Protein AF-0000000069625979 (afdb_homodimer)

Nearest PDB structures (foldseek):
  8glv-assembly1_GK  TM=3.388E-01  e=6.548E+00  Chlamydomonas reinhardtii
  8glv-assembly1_GK  TM=3.393E-01  e=6.548E+00  Chlamydomonas reinhardtii

Radius of gyration: 23.93 Å; Cα contacts (8 Å, |Δi|>4): 202; chains: 2; bounding box: 57×88×45 Å

Secondary structure (DSSP, 8-state):
------TT-----GGGGGHHHHHHHHHHT--HHHHHHHHHHHHHHTTSS-SS--TT---HHHHHHHHHHHHHHHHHHHHHHS-GGG-EEETTEEE--------/------TT-----GGGGGHHHHHHHHHHT--HHHHHHHHHHHHHHTTSS-SS--TT---HHHHHHHHHHHHHHHHHHHHHHS-GGG-EEETTEEE--------

Organism: Araneus ventricosus (NCBI:txid182803)

pLDDT: mean 73.58, std 23.62, range [26.88, 98.0]

Structure (mmCIF, N/CA/C/O backbone):
data_AF-0000000069625979-model_v1
#
loop_
_entity.id
_entity.type
_entity.pdbx_description
1 polymer 'Uncharacterized protein'
#
loop_
_atom_site.group_PDB
_atom_site.id
_atom_site.type_symbol
_atom_site.label_atom_id
_atom_site.label_alt_id
_atom_site.label_comp_id
_atom_site.label_asym_id
_atom_site.label_entity_id
_atom_site.label_seq_id
_atom_site.pdbx_PDB_ins_code
_atom_site.Cartn_x
_atom_site.Cartn_y
_atom_site.Cartn_z
_atom_site.occupancy
_atom_site.B_iso_or_equiv
_atom_site.auth_seq_id
_atom_site.auth_comp_id
_atom_site.auth_asym_id
_atom_site.auth_atom_id
_atom_site.pdbx_PDB_model_num
ATOM 1 N N . MET A 1 1 ? 34.281 -21.359 -25.469 1 33.62 1 MET A N 1
ATOM 2 C CA . MET A 1 1 ? 33.844 -21.516 -24.078 1 33.62 1 MET A CA 1
ATOM 3 C C . MET A 1 1 ? 32.844 -20.438 -23.688 1 33.62 1 MET A C 1
ATOM 5 O O . MET A 1 1 ? 33.188 -19.266 -23.578 1 33.62 1 MET A O 1
ATOM 9 N N . THR A 1 2 ? 31.609 -20.547 -24.188 1 35.41 2 THR A N 1
ATOM 10 C CA . THR A 1 2 ? 30.5 -19.609 -24.062 1 35.41 2 THR A CA 1
ATOM 11 C C . THR A 1 2 ? 30 -19.547 -22.625 1 35.41 2 THR A C 1
ATOM 13 O O . THR A 1 2 ? 29.734 -20.578 -22 1 35.41 2 THR A O 1
ATOM 16 N N . ALA A 1 3 ? 30.422 -18.531 -21.875 1 43.34 3 ALA A N 1
ATOM 17 C CA . ALA A 1 3 ? 29.953 -18.297 -20.516 1 43.34 3 ALA A CA 1
ATOM 18 C C . ALA A 1 3 ? 28.438 -18.406 -20.438 1 43.34 3 ALA A C 1
ATOM 20 O O . ALA A 1 3 ? 27.719 -17.656 -21.125 1 43.34 3 ALA A O 1
ATOM 21 N N . THR A 1 4 ? 27.797 -19.578 -20.266 1 36.66 4 THR A N 1
ATOM 22 C CA . THR A 1 4 ? 26.375 -19.781 -20.062 1 36.66 4 THR A CA 1
ATOM 23 C C . THR A 1 4 ? 25.859 -18.969 -18.875 1 36.66 4 THR A C 1
ATOM 25 O O . THR A 1 4 ? 26.359 -19.125 -17.75 1 36.66 4 THR A O 1
ATOM 28 N N . VAL A 1 5 ? 25.578 -17.719 -19.125 1 44.22 5 VAL A N 1
ATOM 29 C CA . VAL A 1 5 ? 24.875 -17.016 -18.062 1 44.22 5 VAL A CA 1
ATOM 30 C C . VAL A 1 5 ? 23.859 -17.953 -17.406 1 44.22 5 VAL A C 1
ATOM 32 O O . VAL A 1 5 ? 23.109 -18.625 -18.094 1 44.22 5 VAL A O 1
ATOM 35 N N . PRO A 1 6 ? 24.172 -18.469 -16.25 1 40.22 6 PRO A N 1
ATOM 36 C CA . PRO A 1 6 ? 23.25 -19.438 -15.648 1 40.22 6 PRO A CA 1
ATOM 37 C C . PRO A 1 6 ? 21.781 -18.984 -15.758 1 40.22 6 PRO A C 1
ATOM 39 O O . PRO A 1 6 ? 21.484 -17.812 -15.516 1 40.22 6 PRO A O 1
ATOM 42 N N . VAL A 1 7 ? 20.984 -19.578 -16.562 1 42.41 7 VAL A N 1
ATOM 43 C CA . VAL A 1 7 ? 19.547 -19.484 -16.812 1 42.41 7 VAL A CA 1
ATOM 44 C C . VAL A 1 7 ? 18.812 -19.312 -15.477 1 42.41 7 VAL A C 1
ATOM 46 O O . VAL A 1 7 ? 17.641 -18.938 -15.453 1 42.41 7 VAL A O 1
ATOM 49 N N . GLY A 1 8 ? 19.312 -19.734 -14.461 1 36.38 8 GLY A N 1
ATOM 50 C CA . GLY A 1 8 ? 18.562 -19.797 -13.219 1 36.38 8 GLY A CA 1
ATOM 51 C C . GLY A 1 8 ? 18.438 -18.438 -12.539 1 36.38 8 GLY A C 1
ATOM 52 O O . GLY A 1 8 ? 18.156 -18.375 -11.344 1 36.38 8 GLY A O 1
ATOM 53 N N . ALA A 1 9 ? 19.156 -17.5 -12.961 1 39.38 9 ALA A N 1
ATOM 54 C CA . ALA A 1 9 ? 18.922 -16.234 -12.281 1 39.38 9 ALA A CA 1
ATOM 55 C C . ALA A 1 9 ? 17.484 -15.758 -12.469 1 39.38 9 ALA A C 1
ATOM 57 O O . ALA A 1 9 ? 17.109 -15.289 -13.547 1 39.38 9 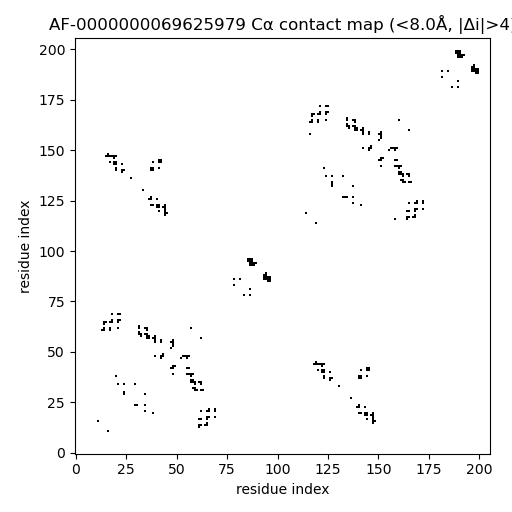ALA A O 1
ATOM 58 N N . HIS A 1 10 ? 16.531 -16.578 -12.008 1 33.62 10 HIS A N 1
ATOM 59 C CA . HIS A 1 10 ? 15.117 -16.234 -12.172 1 33.62 10 HIS A CA 1
ATOM 60 C C . HIS A 1 10 ? 14.867 -14.758 -11.891 1 33.62 10 HIS A C 1
ATOM 62 O O . HIS A 1 10 ? 15.266 -14.242 -10.844 1 33.62 10 HIS A O 1
ATOM 68 N N . ARG A 1 11 ? 14.992 -13.992 -12.828 1 41.41 11 ARG A N 1
ATOM 69 C CA . ARG A 1 11 ? 14.523 -12.617 -12.734 1 41.41 11 ARG A CA 1
ATOM 70 C C . ARG A 1 11 ? 13.234 -12.531 -11.922 1 41.41 11 ARG A C 1
ATOM 72 O O . ARG A 1 11 ? 12.234 -13.164 -12.266 1 41.41 11 ARG A O 1
ATOM 79 N N . THR A 1 12 ? 13.422 -12.633 -10.633 1 46.19 12 THR A N 1
ATOM 80 C CA . T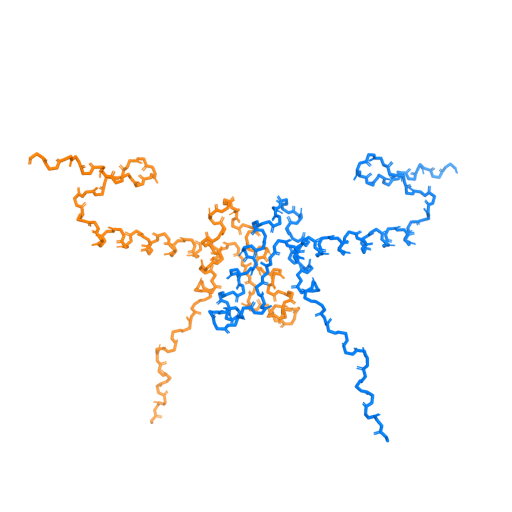HR A 1 12 ? 12.164 -12.398 -9.922 1 46.19 12 THR A CA 1
ATOM 81 C C . THR A 1 12 ? 11.258 -11.484 -10.734 1 46.19 12 THR A C 1
ATOM 83 O O . THR A 1 12 ? 11.609 -10.336 -11.023 1 46.19 12 THR A O 1
ATOM 86 N N . THR A 1 13 ? 10.484 -12.055 -11.508 1 51.41 13 THR A N 1
ATOM 87 C CA . THR A 1 13 ? 9.547 -11.336 -12.367 1 51.41 13 THR A CA 1
ATOM 88 C C . THR A 1 13 ? 8.836 -10.234 -11.586 1 51.41 13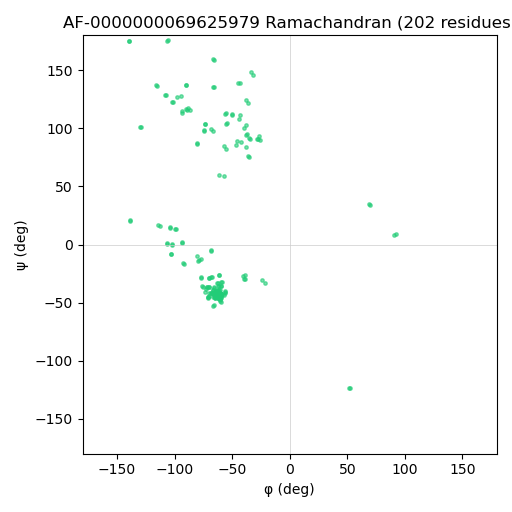 THR A C 1
ATOM 90 O O . THR A 1 13 ? 8.742 -10.297 -10.359 1 51.41 13 THR A O 1
ATOM 93 N N . CYS A 1 14 ? 8.719 -9.203 -12.242 1 53.59 14 CYS A N 1
ATOM 94 C CA . CYS A 1 14 ? 8.094 -7.988 -11.734 1 53.59 14 CYS A CA 1
ATOM 95 C C . CYS A 1 14 ? 6.871 -8.32 -10.883 1 53.59 14 CYS A C 1
ATOM 97 O O . CYS A 1 14 ? 6.645 -7.699 -9.844 1 53.59 14 CYS A O 1
ATOM 99 N N . SER A 1 15 ? 6.18 -9.508 -11.242 1 54.88 15 SER A N 1
ATOM 100 C CA . SER A 1 15 ? 4.965 -9.875 -10.523 1 54.88 15 SER A CA 1
ATOM 101 C C . SER A 1 15 ? 5.285 -10.461 -9.156 1 54.88 15 SER A C 1
ATOM 103 O O . SER A 1 15 ? 4.477 -10.359 -8.227 1 54.88 15 SER A O 1
ATOM 105 N N . GLU A 1 16 ? 6.461 -11.078 -9.047 1 61.38 16 GLU A N 1
ATOM 106 C CA . GLU A 1 16 ? 6.844 -11.672 -7.766 1 61.38 16 GLU A CA 1
ATOM 107 C C . GLU A 1 16 ? 7.105 -10.594 -6.719 1 61.38 16 GLU A C 1
ATOM 109 O O . GLU A 1 16 ? 6.98 -10.844 -5.516 1 61.38 16 GLU A O 1
ATOM 114 N N . LYS A 1 17 ? 7.008 -9.484 -7.324 1 78.69 17 LYS A N 1
ATOM 115 C CA . LYS A 1 17 ? 7.441 -8.422 -6.422 1 78.69 17 LYS A CA 1
ATOM 116 C C . LYS A 1 17 ? 6.25 -7.73 -5.773 1 78.69 17 LYS A C 1
ATOM 118 O O . LYS A 1 17 ? 6.398 -6.672 -5.156 1 78.69 17 LYS A O 1
ATOM 123 N N . VAL A 1 18 ? 5.062 -8.469 -5.953 1 92.81 18 VAL A N 1
ATOM 124 C CA . VAL A 1 18 ? 3.938 -7.793 -5.312 1 92.81 18 VAL A CA 1
ATOM 125 C C . VAL A 1 18 ? 3.049 -8.82 -4.613 1 92.81 18 VAL A C 1
ATOM 127 O O . VAL A 1 18 ? 1.888 -8.539 -4.309 1 92.81 18 VAL A O 1
ATOM 130 N N . LEU A 1 19 ? 3.539 -10.023 -4.301 1 93.19 19 LEU A N 1
ATOM 131 C CA . LEU A 1 19 ? 2.686 -11.102 -3.83 1 93.19 19 LEU A CA 1
ATOM 132 C C . LEU A 1 19 ? 2.178 -10.828 -2.42 1 93.19 19 LEU A C 1
ATOM 134 O O . LEU A 1 19 ? 1 -11.047 -2.125 1 93.19 19 LEU A O 1
ATOM 138 N N . ALA A 1 20 ? 3.08 -10.398 -1.578 1 94.56 20 ALA A N 1
ATOM 139 C CA . ALA A 1 20 ? 2.635 -10.086 -0.224 1 94.56 20 ALA A CA 1
ATOM 140 C C . ALA A 1 20 ? 1.594 -8.969 -0.234 1 94.56 20 ALA A C 1
ATOM 142 O O . ALA A 1 20 ? 0.59 -9.047 0.48 1 94.56 20 ALA A O 1
ATOM 143 N N . ALA A 1 21 ? 1.786 -8.008 -1.06 1 97.06 21 ALA A N 1
ATOM 144 C CA . ALA A 1 21 ? 0.839 -6.902 -1.185 1 97.06 21 ALA A CA 1
ATOM 145 C C . ALA A 1 21 ? -0.502 -7.387 -1.727 1 97.06 21 ALA A C 1
ATOM 147 O O . ALA A 1 21 ? -1.559 -7.004 -1.222 1 97.06 21 ALA A O 1
ATOM 148 N N . VAL A 1 22 ? -0.403 -8.219 -2.68 1 95.88 22 VAL A N 1
ATOM 149 C CA . VAL A 1 22 ? -1.61 -8.727 -3.32 1 95.88 22 VAL A CA 1
ATOM 150 C C . VAL A 1 22 ? -2.434 -9.523 -2.312 1 95.88 22 VAL A C 1
ATOM 152 O O . VAL A 1 22 ? -3.658 -9.391 -2.258 1 95.88 22 VAL A O 1
ATOM 155 N N . ARG A 1 23 ? -1.816 -10.289 -1.541 1 94.12 23 ARG A N 1
ATOM 156 C CA . ARG A 1 23 ? -2.516 -11.055 -0.511 1 94.12 23 ARG A CA 1
ATOM 157 C C . ARG A 1 23 ? -3.236 -10.125 0.461 1 94.12 23 ARG A C 1
ATOM 159 O O . ARG A 1 23 ? -4.379 -10.391 0.844 1 94.12 23 ARG A O 1
ATOM 166 N N . THR A 1 24 ? -2.57 -9.133 0.809 1 96.5 24 THR A N 1
ATOM 167 C CA . THR A 1 24 ? -3.15 -8.18 1.744 1 96.5 24 THR A CA 1
ATOM 168 C C . THR A 1 24 ? -4.305 -7.418 1.094 1 96.5 24 THR A C 1
ATOM 170 O O . THR A 1 24 ? -5.328 -7.164 1.735 1 96.5 24 THR A O 1
ATOM 173 N N . LEU A 1 25 ? -4.148 -7.016 -0.152 1 97.06 25 LEU A N 1
ATOM 174 C CA . LEU A 1 25 ? -5.219 -6.34 -0.88 1 97.06 25 LEU A CA 1
ATOM 175 C C . LEU A 1 25 ? -6.48 -7.195 -0.907 1 97.06 25 LEU A C 1
ATOM 177 O O . LEU A 1 25 ? -7.582 -6.688 -0.69 1 97.06 25 LEU A O 1
ATOM 181 N N . ASP A 1 26 ? -6.309 -8.438 -1.09 1 93.69 26 ASP A N 1
ATOM 182 C CA . ASP A 1 26 ? -7.449 -9.344 -1.175 1 93.69 26 ASP A CA 1
ATOM 183 C C . ASP A 1 26 ? -8.102 -9.539 0.193 1 93.69 26 ASP A C 1
ATOM 185 O O . ASP A 1 26 ? -9.32 -9.641 0.294 1 93.69 26 ASP A O 1
ATOM 189 N N . ARG A 1 27 ? -7.262 -9.562 1.145 1 94 27 ARG A N 1
ATOM 190 C CA . ARG A 1 27 ? -7.773 -9.695 2.504 1 94 27 ARG A CA 1
ATOM 191 C C . ARG A 1 27 ? -8.711 -8.539 2.85 1 94 27 ARG A C 1
ATOM 193 O O . ARG A 1 27 ? -9.719 -8.734 3.535 1 94 27 ARG A O 1
ATOM 200 N N . PHE A 1 28 ? -8.422 -7.398 2.377 1 95.88 28 PHE A N 1
ATOM 201 C CA . PHE A 1 28 ? -9.188 -6.207 2.742 1 95.88 28 PHE A CA 1
ATOM 202 C C . PHE A 1 28 ? -10.156 -5.82 1.633 1 95.88 28 PHE A C 1
ATOM 204 O O . PHE A 1 28 ? -10.859 -4.816 1.741 1 95.88 28 PHE A O 1
ATOM 211 N N . GLY A 1 29 ? -10.188 -6.598 0.495 1 95.94 29 GLY A N 1
ATOM 212 C CA . GLY A 1 29 ? -11.117 -6.344 -0.589 1 95.94 29 GLY A CA 1
ATOM 213 C C . GLY A 1 29 ? -10.82 -5.066 -1.35 1 95.94 29 GLY A C 1
ATOM 214 O O . GLY A 1 29 ? -11.734 -4.336 -1.738 1 95.94 29 GLY A O 1
ATOM 215 N N . ILE A 1 30 ? -9.578 -4.75 -1.479 1 96.38 30 ILE A N 1
ATOM 216 C CA . ILE A 1 30 ? -9.172 -3.52 -2.15 1 96.38 30 ILE A CA 1
ATOM 217 C C . ILE A 1 30 ? -8.984 -3.783 -3.643 1 96.38 30 ILE A C 1
ATOM 219 O O . ILE A 1 30 ? -8.414 -4.809 -4.031 1 96.38 30 ILE A O 1
ATOM 223 N N . SER A 1 31 ? -9.453 -2.877 -4.457 1 96.38 31 SER A N 1
ATOM 224 C CA . SER A 1 31 ? -9.391 -3.018 -5.906 1 96.38 31 SER A CA 1
ATOM 225 C C . SER A 1 31 ? -7.953 -2.984 -6.41 1 96.38 31 SER A C 1
ATOM 227 O O . SER A 1 31 ? -7.062 -2.492 -5.719 1 96.38 31 SER A O 1
ATOM 229 N N . GLY A 1 32 ? -7.73 -3.537 -7.664 1 96 32 GLY A N 1
ATOM 230 C CA . GLY A 1 32 ? -6.414 -3.52 -8.281 1 96 32 GLY A CA 1
ATOM 231 C C . GLY A 1 32 ? -5.891 -2.117 -8.531 1 96 32 GLY A C 1
ATOM 232 O O . GLY A 1 32 ? -4.691 -1.863 -8.398 1 96 32 GLY A O 1
ATOM 233 N N . ARG A 1 33 ? -6.785 -1.233 -8.875 1 96.62 33 ARG A N 1
ATOM 234 C CA . ARG A 1 33 ? -6.391 0.147 -9.141 1 96.62 33 ARG A CA 1
ATOM 235 C C . ARG A 1 33 ? -5.906 0.832 -7.867 1 96.62 33 ARG A C 1
ATOM 237 O O . ARG A 1 33 ? -4.824 1.424 -7.848 1 96.62 33 ARG A O 1
ATOM 244 N N . ALA A 1 34 ? -6.711 0.785 -6.832 1 97.44 34 ALA A N 1
ATOM 245 C CA . ALA A 1 34 ? -6.336 1.366 -5.547 1 97.44 34 ALA A CA 1
ATOM 246 C C . ALA A 1 34 ? -5.055 0.729 -5.012 1 97.44 34 ALA A C 1
ATOM 248 O O . ALA A 1 34 ? -4.152 1.431 -4.551 1 97.44 34 ALA A O 1
ATOM 249 N N . GLY A 1 35 ? -4.984 -0.595 -5.125 1 98 35 GLY A N 1
ATOM 250 C CA . GLY A 1 35 ? -3.803 -1.311 -4.672 1 98 35 GLY A CA 1
ATOM 251 C C . GLY A 1 35 ? -2.533 -0.878 -5.379 1 98 35 GLY A C 1
ATOM 252 O O . GLY A 1 35 ? -1.505 -0.65 -4.738 1 98 35 GLY A O 1
ATOM 253 N N . ALA A 1 36 ? -2.633 -0.783 -6.656 1 97.81 36 ALA A N 1
ATOM 254 C CA . ALA A 1 36 ? -1.481 -0.368 -7.453 1 97.81 36 ALA A CA 1
ATOM 255 C C . ALA A 1 36 ? -0.998 1.019 -7.043 1 97.81 36 ALA A C 1
ATOM 257 O O . ALA A 1 36 ? 0.205 1.244 -6.891 1 97.81 36 ALA A O 1
ATOM 258 N N . ALA A 1 37 ? -1.903 1.895 -6.828 1 98 37 ALA A N 1
ATOM 259 C CA . ALA A 1 37 ? -1.57 3.264 -6.441 1 98 37 ALA A CA 1
ATOM 260 C C . ALA A 1 37 ? -0.924 3.303 -5.059 1 98 37 ALA A C 1
ATOM 262 O O . ALA A 1 37 ? 0.07 4.004 -4.852 1 98 37 ALA A O 1
ATOM 263 N N . ILE A 1 38 ? -1.472 2.6 -4.16 1 97.94 38 ILE A N 1
ATOM 264 C CA . ILE A 1 38 ? -0.975 2.592 -2.787 1 97.94 38 ILE A CA 1
ATOM 265 C C . ILE A 1 38 ? 0.433 2.002 -2.752 1 97.94 38 ILE A C 1
ATOM 267 O O . ILE A 1 38 ? 1.337 2.574 -2.137 1 97.94 38 ILE A O 1
ATOM 271 N N . VAL A 1 39 ? 0.61 0.883 -3.453 1 97.69 39 VAL A N 1
ATOM 272 C CA . VAL A 1 39 ? 1.909 0.219 -3.459 1 97.69 39 VAL A CA 1
ATOM 273 C C . VAL A 1 39 ? 2.947 1.123 -4.121 1 97.69 39 VAL A C 1
ATOM 275 O O . VAL A 1 39 ? 4.051 1.295 -3.6 1 97.69 39 VAL A O 1
ATOM 278 N N . SER A 1 40 ? 2.6 1.675 -5.199 1 97.19 40 SER A N 1
ATOM 279 C CA . SER A 1 40 ? 3.523 2.576 -5.883 1 97.19 40 SER A CA 1
ATOM 280 C C . SER A 1 40 ? 3.883 3.768 -5 1 97.19 40 SER A C 1
ATOM 282 O O . SER A 1 40 ? 5.043 4.188 -4.957 1 97.19 40 SER A O 1
ATOM 284 N N . SER A 1 41 ? 2.922 4.32 -4.32 1 96.88 41 SER A N 1
ATOM 285 C CA . SER A 1 41 ? 3.164 5.461 -3.445 1 96.88 41 SER A CA 1
ATOM 286 C C . SER A 1 41 ? 4.039 5.074 -2.258 1 96.88 41 SER A C 1
ATOM 288 O O . SER A 1 41 ? 4.875 5.863 -1.81 1 96.88 41 SER A O 1
ATOM 290 N N . ALA A 1 42 ? 3.811 3.91 -1.73 1 95.81 42 ALA A N 1
ATOM 291 C CA . ALA A 1 42 ? 4.645 3.416 -0.64 1 95.81 42 ALA A CA 1
ATOM 292 C C . ALA A 1 42 ? 6.105 3.309 -1.073 1 95.81 42 ALA A C 1
ATOM 294 O O . ALA A 1 42 ? 7.012 3.684 -0.325 1 95.81 42 ALA A O 1
ATOM 295 N N . LEU A 1 43 ? 6.305 2.799 -2.283 1 94.88 43 LEU A N 1
ATOM 296 C CA . LEU A 1 43 ? 7.656 2.643 -2.814 1 94.88 43 LEU A CA 1
ATOM 297 C C . LEU A 1 43 ? 8.273 4 -3.125 1 94.88 43 LEU A C 1
ATOM 299 O O . LEU A 1 43 ? 9.492 4.168 -3.025 1 94.88 43 LEU A O 1
ATOM 303 N N . GLN A 1 44 ? 7.504 4.938 -3.432 1 95.38 44 GLN A N 1
ATOM 304 C CA . GLN A 1 44 ? 7.977 6.309 -3.613 1 95.38 44 GLN A CA 1
ATOM 305 C C . GLN A 1 44 ? 8.477 6.895 -2.295 1 95.38 44 GLN A C 1
ATOM 307 O O . GLN A 1 44 ? 9.516 7.559 -2.26 1 95.38 44 GLN A O 1
ATOM 312 N N . ASP A 1 45 ? 7.75 6.625 -1.247 1 94.06 45 ASP A N 1
ATOM 313 C CA . ASP A 1 45 ? 8.078 7.16 0.07 1 94.06 45 ASP A CA 1
ATOM 314 C C . ASP A 1 45 ? 9.453 6.684 0.529 1 94.06 45 ASP A C 1
ATOM 316 O O . ASP A 1 45 ? 10.148 7.387 1.27 1 94.06 45 ASP A O 1
ATOM 320 N N . VAL A 1 46 ? 9.852 5.562 0.019 1 92.12 46 VAL A N 1
ATOM 321 C CA . VAL A 1 46 ? 11.117 5.008 0.492 1 92.12 46 VAL A CA 1
ATOM 322 C C . VAL A 1 46 ? 12.195 5.184 -0.58 1 92.12 46 VAL A C 1
ATOM 324 O O . VAL A 1 46 ? 13.297 4.652 -0.453 1 92.12 46 VAL A O 1
ATOM 327 N N . GLY A 1 47 ? 11.836 5.758 -1.656 1 91.31 47 GLY A N 1
ATOM 328 C CA . GLY A 1 47 ? 12.828 6.191 -2.631 1 91.31 47 GLY A CA 1
ATOM 329 C C . GLY A 1 47 ? 13.117 5.145 -3.691 1 91.31 47 GLY A C 1
ATOM 330 O O . GLY A 1 47 ? 14.062 5.285 -4.473 1 91.31 47 GLY A O 1
ATOM 331 N N . ILE A 1 48 ? 12.383 4.125 -3.729 1 91.38 48 ILE A N 1
ATOM 332 C CA . ILE A 1 48 ? 12.57 3.094 -4.742 1 91.38 48 ILE A CA 1
ATOM 333 C C . ILE A 1 48 ? 12.008 3.578 -6.078 1 91.38 48 ILE A C 1
ATOM 335 O O . ILE A 1 48 ? 12.57 3.279 -7.137 1 91.38 48 ILE A O 1
ATOM 339 N N . ILE A 1 49 ? 10.914 4.328 -5.941 1 93.19 49 ILE A N 1
ATOM 340 C CA . ILE A 1 49 ? 10.344 5 -7.105 1 93.19 49 ILE A CA 1
ATOM 341 C C . ILE A 1 49 ? 10.602 6.5 -7.008 1 93.19 49 ILE A C 1
ATOM 343 O O . ILE A 1 49 ? 10.461 7.094 -5.938 1 93.19 49 ILE A O 1
ATOM 347 N N . SER A 1 50 ? 11.102 7.016 -8 1 91.81 50 SER A N 1
ATOM 348 C CA . SER A 1 50 ? 11.297 8.453 -8.125 1 91.81 50 SER A CA 1
ATOM 349 C C . SER A 1 50 ? 10.977 8.938 -9.539 1 91.81 50 SER A C 1
ATOM 351 O O . SER A 1 50 ? 10.656 8.125 -10.414 1 91.81 50 SER A O 1
ATOM 353 N N . GLU A 1 51 ? 11.016 10.203 -9.734 1 91.31 51 GLU A N 1
ATOM 354 C CA . GLU A 1 51 ? 10.758 10.773 -11.047 1 91.31 51 GLU A CA 1
ATOM 355 C C . GLU A 1 51 ? 11.742 10.242 -12.086 1 91.31 51 GLU A C 1
ATOM 357 O O . GLU A 1 51 ? 11.391 10.07 -13.258 1 91.31 51 GLU A O 1
ATOM 362 N N . SER A 1 52 ? 12.938 9.953 -11.656 1 92.25 52 SER A N 1
ATOM 363 C CA . SER A 1 52 ? 13.992 9.5 -12.555 1 92.25 52 SER A CA 1
ATOM 364 C C . SER A 1 52 ? 14.031 7.98 -12.641 1 92.25 52 SER A C 1
ATOM 366 O O . SER A 1 52 ? 14.695 7.418 -13.523 1 92.25 52 SER A O 1
ATOM 368 N N . ASN A 1 53 ? 13.406 7.273 -11.727 1 90.12 53 ASN A N 1
ATOM 369 C CA . ASN A 1 53 ? 13.375 5.812 -11.695 1 90.12 53 ASN A CA 1
ATOM 370 C C . ASN A 1 53 ? 11.953 5.285 -11.539 1 90.12 53 ASN A C 1
ATOM 372 O O . ASN A 1 53 ? 11.445 5.18 -10.422 1 90.12 53 ASN A O 1
ATOM 376 N N . VAL A 1 54 ? 11.375 4.844 -12.641 1 89.56 54 VAL A N 1
ATOM 377 C CA . VAL A 1 54 ? 9.984 4.418 -12.625 1 89.56 54 VAL A CA 1
ATOM 378 C C . VAL A 1 54 ? 9.898 2.914 -12.875 1 89.56 54 VAL A C 1
ATOM 380 O O . VAL A 1 54 ? 8.828 2.385 -13.164 1 89.56 54 VAL A O 1
ATOM 383 N N . LEU A 1 55 ? 10.891 2.191 -12.766 1 87.5 55 LEU A N 1
ATOM 384 C CA . LEU A 1 55 ? 10.969 0.775 -13.102 1 87.5 55 LEU A CA 1
ATOM 385 C C . LEU A 1 55 ? 10.117 -0.062 -12.156 1 87.5 55 LEU A C 1
ATOM 387 O O . LEU A 1 55 ? 9.617 -1.122 -12.539 1 87.5 55 LEU A O 1
ATOM 391 N N . ASN A 1 56 ? 10.008 0.538 -10.953 1 88.94 56 ASN A N 1
ATOM 392 C CA . ASN A 1 56 ? 9.328 -0.262 -9.945 1 88.94 56 ASN A CA 1
ATOM 393 C C . ASN A 1 56 ? 7.902 0.229 -9.703 1 88.94 56 ASN A C 1
ATOM 395 O O . ASN A 1 56 ? 7.262 -0.161 -8.727 1 88.94 56 ASN A O 1
ATOM 399 N N . VAL A 1 57 ? 7.453 1.056 -10.648 1 93.69 57 VAL A N 1
ATOM 400 C CA . VAL A 1 57 ? 6.07 1.498 -10.539 1 93.69 57 VAL A CA 1
ATOM 401 C C . VAL A 1 57 ? 5.129 0.313 -10.75 1 93.69 57 VAL A C 1
ATOM 403 O O . VAL A 1 57 ? 5.348 -0.511 -11.641 1 93.69 57 VAL A O 1
ATOM 406 N N . VAL A 1 58 ? 4.117 0.196 -9.914 1 95.19 58 VAL A N 1
ATOM 407 C CA . VAL A 1 58 ? 3.16 -0.903 -9.953 1 95.19 58 VAL A CA 1
ATOM 408 C C . VAL A 1 58 ? 1.867 -0.436 -10.625 1 95.19 58 VAL A C 1
ATOM 410 O O . VAL A 1 58 ? 1.274 0.562 -10.211 1 95.19 58 VAL A O 1
ATOM 413 N N . ASP A 1 59 ? 1.504 -1.118 -11.656 1 94.38 59 ASP A N 1
ATOM 414 C CA . ASP A 1 59 ? 0.231 -0.805 -12.297 1 94.38 59 ASP A CA 1
ATOM 415 C C . ASP A 1 59 ? -0.819 -1.868 -11.984 1 94.38 59 ASP A C 1
ATOM 417 O O . ASP A 1 59 ? -0.521 -2.869 -11.328 1 94.38 59 ASP A O 1
ATOM 421 N N . ARG A 1 60 ? -2.008 -1.602 -12.461 1 94.81 60 ARG A N 1
ATOM 422 C CA . ARG A 1 60 ? -3.139 -2.479 -12.172 1 94.81 60 ARG A CA 1
ATOM 423 C C . ARG A 1 60 ? -2.912 -3.873 -12.75 1 94.81 60 ARG A C 1
ATOM 425 O O . ARG A 1 60 ? -3.314 -4.871 -12.148 1 94.81 60 ARG A O 1
ATOM 432 N N . ASN A 1 61 ? -2.242 -3.938 -13.867 1 94.38 61 ASN A N 1
ATOM 433 C CA . ASN A 1 61 ? -2.016 -5.227 -14.516 1 94.38 61 ASN A CA 1
ATOM 434 C C . ASN A 1 61 ? -1.031 -6.082 -13.727 1 94.38 61 ASN A C 1
ATOM 436 O O . ASN A 1 61 ? -1.15 -7.309 -13.695 1 94.38 61 ASN A O 1
ATOM 440 N N . LYS A 1 62 ? -0.065 -5.434 -13.164 1 93.75 62 LYS A N 1
ATOM 441 C CA . LYS A 1 62 ? 0.86 -6.164 -12.297 1 93.75 62 LYS A CA 1
ATOM 442 C C . LYS A 1 62 ? 0.134 -6.773 -11.102 1 93.75 62 LYS A C 1
ATOM 444 O O . LYS A 1 62 ? 0.406 -7.91 -10.719 1 93.75 62 LYS A O 1
ATOM 449 N N . ILE A 1 63 ? -0.766 -6.027 -10.484 1 94.81 63 ILE A N 1
ATOM 450 C CA . ILE A 1 63 ? -1.575 -6.543 -9.383 1 94.81 63 ILE A CA 1
ATOM 451 C C . ILE A 1 63 ? -2.416 -7.723 -9.867 1 94.81 63 ILE A C 1
ATOM 453 O O . ILE A 1 63 ? -2.523 -8.742 -9.18 1 94.81 63 ILE A O 1
ATOM 457 N N . ARG A 1 64 ? -2.967 -7.566 -11.039 1 93.81 64 ARG A N 1
ATOM 458 C CA . ARG A 1 64 ? -3.787 -8.625 -11.617 1 93.81 64 ARG A CA 1
ATOM 459 C C . ARG A 1 64 ? -2.975 -9.906 -11.805 1 93.81 64 ARG A C 1
ATOM 461 O O . ARG A 1 64 ? -3.443 -11 -11.484 1 93.81 64 ARG A O 1
ATOM 468 N N . ARG A 1 65 ? -1.852 -9.758 -12.336 1 92.5 65 ARG A N 1
ATOM 469 C CA . ARG A 1 65 ? -0.977 -10.906 -12.539 1 92.5 65 ARG A CA 1
ATOM 470 C C . ARG A 1 65 ? -0.589 -11.547 -11.203 1 92.5 65 ARG A C 1
ATOM 472 O O . ARG A 1 65 ? -0.534 -12.773 -11.086 1 92.5 65 ARG A O 1
ATOM 479 N N . GLY A 1 66 ? -0.325 -10.625 -10.242 1 91.5 66 GLY A N 1
ATOM 480 C CA . GLY A 1 66 ? -0.047 -11.125 -8.906 1 91.5 66 GLY A CA 1
ATOM 481 C C . GLY A 1 66 ? -1.205 -11.898 -8.305 1 91.5 66 GLY A C 1
ATOM 482 O O . GLY A 1 66 ? -1.007 -12.961 -7.715 1 91.5 66 GLY A O 1
ATOM 483 N N . ARG A 1 67 ? -2.34 -11.445 -8.461 1 91.06 67 ARG A N 1
ATOM 484 C CA . ARG A 1 67 ? -3.533 -12.117 -7.953 1 91.06 67 ARG A CA 1
ATOM 485 C C . ARG A 1 67 ? -3.719 -13.477 -8.617 1 91.06 67 ARG A C 1
ATOM 487 O O . ARG A 1 67 ? -4.035 -14.461 -7.949 1 91.06 67 ARG A O 1
ATOM 494 N N . THR A 1 68 ? -3.52 -13.492 -9.891 1 89.19 68 THR A N 1
ATOM 495 C CA . THR A 1 68 ? -3.654 -14.742 -10.633 1 89.19 68 THR A CA 1
ATOM 496 C C . THR A 1 68 ? -2.641 -15.773 -10.148 1 89.19 68 THR A C 1
ATOM 498 O O . THR A 1 68 ? -2.98 -16.938 -9.953 1 89.19 68 THR A O 1
ATOM 501 N N . LYS A 1 69 ? -1.489 -15.281 -10.031 1 88.06 69 LYS A N 1
ATOM 502 C CA . LYS A 1 69 ? -0.443 -16.172 -9.539 1 88.06 69 LYS A CA 1
ATOM 503 C C . LYS A 1 69 ? -0.783 -16.703 -8.156 1 88.06 69 LYS A C 1
ATOM 505 O O . LYS A 1 69 ? -0.623 -17.891 -7.883 1 88.06 69 LYS A O 1
ATOM 510 N N . GLU A 1 70 ? -1.146 -15.797 -7.277 1 85.69 70 GLU A N 1
ATOM 511 C CA . GLU A 1 70 ? -1.52 -16.188 -5.918 1 85.69 70 GLU A CA 1
ATOM 512 C C . GLU A 1 70 ? -2.656 -17.203 -5.93 1 85.69 70 GLU A C 1
ATOM 514 O O . GLU A 1 70 ? -2.611 -18.203 -5.203 1 85.69 70 GLU A O 1
ATOM 519 N N . ARG A 1 71 ? -3.617 -17.078 -6.703 1 82.94 71 ARG A N 1
ATOM 520 C CA . ARG A 1 71 ? -4.781 -17.953 -6.77 1 82.94 71 ARG A CA 1
ATOM 521 C C . ARG A 1 71 ? -4.406 -19.312 -7.34 1 82.94 71 ARG A C 1
ATOM 523 O O . ARG A 1 71 ? -4.879 -20.344 -6.859 1 82.94 71 ARG A O 1
ATOM 530 N N . THR A 1 72 ? -3.6 -19.25 -8.344 1 82.81 72 THR A N 1
ATOM 531 C CA . THR A 1 72 ? -3.145 -20.484 -8.945 1 82.81 72 THR A CA 1
ATOM 532 C C . THR A 1 72 ? -2.32 -21.312 -7.957 1 82.81 72 THR A C 1
ATOM 534 O O . THR A 1 72 ? -2.486 -22.531 -7.859 1 82.81 72 THR A O 1
ATOM 537 N N . THR A 1 73 ? -1.452 -20.578 -7.266 1 81.44 73 THR A N 1
ATOM 538 C CA . THR A 1 73 ? -0.627 -21.25 -6.262 1 81.44 73 THR A CA 1
ATOM 539 C C . THR A 1 73 ? -1.494 -21.859 -5.164 1 81.44 73 THR A C 1
ATOM 541 O O . THR A 1 73 ? -1.256 -22.984 -4.73 1 81.44 73 THR A O 1
ATOM 544 N N . LEU A 1 74 ? -2.424 -21.125 -4.672 1 78.5 74 LEU A N 1
ATOM 545 C CA . LEU A 1 74 ? -3.324 -21.609 -3.637 1 78.5 74 LEU A CA 1
ATOM 546 C C . LEU A 1 74 ? -4.121 -22.812 -4.133 1 78.5 74 LEU A C 1
ATOM 548 O O . LEU A 1 74 ? -4.312 -23.781 -3.398 1 78.5 74 LEU A O 1
ATOM 552 N N . LEU A 1 75 ? -4.559 -22.734 -5.32 1 77.38 75 LEU A N 1
ATOM 553 C CA . LEU A 1 75 ? -5.32 -23.828 -5.914 1 77.38 75 LEU A CA 1
ATOM 554 C C . LEU A 1 75 ? -4.465 -25.078 -6.012 1 77.38 75 LEU A C 1
ATOM 556 O O . LEU A 1 75 ? -4.938 -26.188 -5.711 1 77.38 75 LEU A O 1
ATOM 560 N N . TYR A 1 76 ? -3.312 -24.875 -6.438 1 74.62 76 TYR A N 1
ATOM 561 C CA . TYR A 1 76 ? -2.404 -26 -6.578 1 74.62 76 TYR A CA 1
ATOM 562 C C . TYR A 1 76 ? -2.127 -26.641 -5.227 1 74.62 76 TYR A C 1
ATOM 564 O O . TYR A 1 76 ? -2.051 -27.875 -5.121 1 74.62 76 TYR A O 1
ATOM 572 N N . GLN A 1 77 ? -1.988 -25.828 -4.242 1 76.06 77 GLN A N 1
ATOM 573 C CA . GLN A 1 77 ? -1.755 -26.344 -2.896 1 76.06 77 GLN A CA 1
ATOM 574 C C . GLN A 1 77 ? -2.959 -27.125 -2.395 1 76.06 77 GLN A C 1
ATOM 576 O O . GLN A 1 77 ? -2.803 -28.188 -1.779 1 76.06 77 GLN A O 1
ATOM 581 N N . VAL A 1 78 ? -4.117 -26.656 -2.678 1 68.31 78 VAL A N 1
ATOM 582 C CA . VAL A 1 78 ? -5.34 -27.328 -2.26 1 68.31 78 VAL A CA 1
ATOM 583 C C . VAL A 1 78 ? -5.469 -28.672 -2.984 1 68.31 78 VAL A C 1
ATOM 585 O O . VAL A 1 78 ? -5.828 -29.688 -2.377 1 68.31 78 VAL A O 1
ATOM 588 N N . ILE A 1 79 ? -5.156 -28.672 -4.25 1 69.62 79 ILE A N 1
ATOM 589 C CA . ILE A 1 79 ? -5.266 -29.875 -5.062 1 69.62 79 ILE A CA 1
ATOM 590 C C . ILE A 1 79 ? -4.258 -30.922 -4.578 1 69.62 79 ILE A C 1
ATOM 592 O O . ILE A 1 79 ? -4.566 -32.125 -4.516 1 69.62 79 ILE A O 1
ATOM 596 N N . LYS A 1 80 ? -3.201 -30.391 -4.234 1 72.5 80 LYS A N 1
ATOM 597 C CA . LYS A 1 80 ? -2.166 -31.312 -3.764 1 72.5 80 LYS A CA 1
ATOM 598 C C . LYS A 1 80 ? -2.539 -31.922 -2.416 1 72.5 80 LYS A C 1
ATOM 600 O O . LYS A 1 80 ? -2.285 -33.094 -2.17 1 72.5 80 LYS A O 1
ATOM 605 N N . ASP A 1 81 ? -3.004 -31.062 -1.567 1 66.5 81 ASP A N 1
ATOM 606 C CA . ASP A 1 81 ? -3.32 -31.5 -0.209 1 66.5 81 ASP A CA 1
ATOM 607 C C . ASP A 1 81 ? -4.594 -32.344 -0.183 1 66.5 81 ASP A C 1
ATOM 609 O O . ASP A 1 81 ? -4.777 -33.156 0.71 1 66.5 81 ASP A O 1
ATOM 613 N N . TYR A 1 82 ? -5.492 -31.844 -0.983 1 59.62 82 TYR A N 1
ATOM 614 C CA . TYR A 1 82 ? -6.766 -32.562 -0.933 1 59.62 82 TYR A CA 1
ATOM 615 C C . TYR A 1 82 ? -6.844 -33.625 -2.025 1 59.62 82 TYR A C 1
ATOM 617 O O . TYR A 1 82 ? -6.281 -33.438 -3.107 1 59.62 82 TYR A O 1
ATOM 625 N N . ASP A 1 83 ? -7.156 -34.781 -1.591 1 56.84 83 ASP A N 1
ATOM 626 C CA . ASP A 1 83 ? -7.52 -35.812 -2.572 1 56.84 83 ASP A CA 1
ATOM 627 C C . ASP A 1 83 ? -8.578 -35.281 -3.543 1 56.84 83 ASP A C 1
ATOM 629 O O . ASP A 1 83 ? -9.523 -34.625 -3.131 1 56.84 83 ASP A O 1
ATOM 633 N N . HIS A 1 84 ? -8.148 -35.094 -4.852 1 54.91 84 HIS A N 1
ATOM 634 C CA . HIS A 1 84 ? -8.875 -34.594 -6.008 1 54.91 84 HIS A CA 1
ATOM 635 C C . HIS A 1 84 ? -10.383 -34.75 -5.828 1 54.91 84 HIS A C 1
ATOM 637 O O . HIS A 1 84 ? -11.164 -33.906 -6.281 1 54.91 84 HIS A O 1
ATOM 643 N N . ASP A 1 85 ? -10.664 -35.812 -5.133 1 52.56 85 ASP A N 1
ATOM 644 C CA . ASP A 1 85 ? -12.078 -36.188 -5.121 1 52.56 85 ASP A CA 1
ATOM 645 C C . ASP A 1 85 ? -12.867 -35.312 -4.141 1 52.56 85 ASP A C 1
ATOM 647 O O . ASP A 1 85 ? -14.102 -35.375 -4.105 1 52.56 85 ASP A O 1
ATOM 651 N N . GLN A 1 86 ? -12.211 -34.688 -3.4 1 51.16 86 GLN A N 1
ATOM 652 C CA . GLN A 1 86 ? -12.969 -34.062 -2.338 1 51.16 86 GLN A CA 1
ATOM 653 C C . GLN A 1 86 ? -13.141 -32.562 -2.627 1 51.16 86 GLN A C 1
ATOM 655 O O . GLN A 1 86 ? -13.758 -31.844 -1.837 1 51.16 86 GLN A O 1
ATOM 660 N N . LEU A 1 87 ? -12.555 -32.094 -3.518 1 52.25 87 LEU A N 1
ATOM 661 C CA . LEU A 1 87 ? -12.664 -30.656 -3.785 1 52.25 87 LEU A CA 1
ATOM 662 C C . LEU A 1 87 ? -13.945 -30.344 -4.543 1 52.25 87 LEU A C 1
ATOM 664 O O . LEU A 1 87 ? -14.211 -30.938 -5.594 1 52.25 87 LEU A O 1
ATOM 668 N N . TRP A 1 88 ? -14.984 -30.156 -3.791 1 48.25 88 TRP A N 1
ATOM 669 C CA . TRP A 1 88 ? -16.219 -29.75 -4.469 1 48.25 88 TRP A CA 1
ATOM 670 C C . TRP A 1 88 ? -16.266 -28.234 -4.621 1 48.25 88 TRP A C 1
ATOM 672 O O . TRP A 1 88 ? -15.734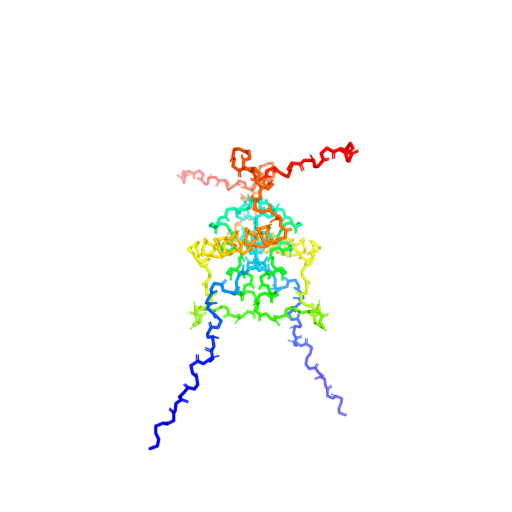 -27.5 -3.779 1 48.25 88 TRP A O 1
ATOM 682 N N . PHE A 1 89 ? -16.25 -27.828 -5.812 1 49.69 89 PHE A N 1
ATOM 683 C CA . PHE A 1 89 ? -16.484 -26.406 -6.062 1 49.69 89 PHE A CA 1
ATOM 684 C C . PHE A 1 89 ? -17.953 -26.062 -5.891 1 49.69 89 PHE A C 1
ATOM 686 O O . PHE A 1 89 ? -18.828 -26.797 -6.344 1 49.69 89 PHE A O 1
ATOM 693 N N . TYR A 1 90 ? -18.344 -25.5 -4.617 1 42.78 90 TYR A N 1
ATOM 694 C CA . TYR A 1 90 ? -19.688 -24.953 -4.625 1 42.78 90 TYR A CA 1
ATOM 695 C C . TYR A 1 90 ? -19.688 -23.484 -5.051 1 42.78 90 TYR A C 1
ATOM 697 O O . TYR A 1 90 ? -19.141 -22.625 -4.348 1 42.78 90 TYR A O 1
ATOM 705 N N . GLN A 1 91 ? -20.266 -23.094 -6.121 1 47.03 91 GLN A N 1
ATOM 706 C CA . GLN A 1 91 ? -20.312 -21.812 -6.809 1 47.03 91 GLN A CA 1
ATOM 707 C C . GLN A 1 91 ? -18.906 -21.266 -7.055 1 47.03 91 GLN A C 1
ATOM 709 O O . GLN A 1 91 ? -18.078 -21.938 -7.688 1 47.03 91 GLN A O 1
ATOM 714 N N . ARG A 1 92 ? -18.594 -20.078 -6.594 1 43.5 92 ARG A N 1
ATOM 715 C CA . ARG A 1 92 ? -17.297 -19.484 -6.836 1 43.5 92 ARG A CA 1
ATOM 716 C C . ARG 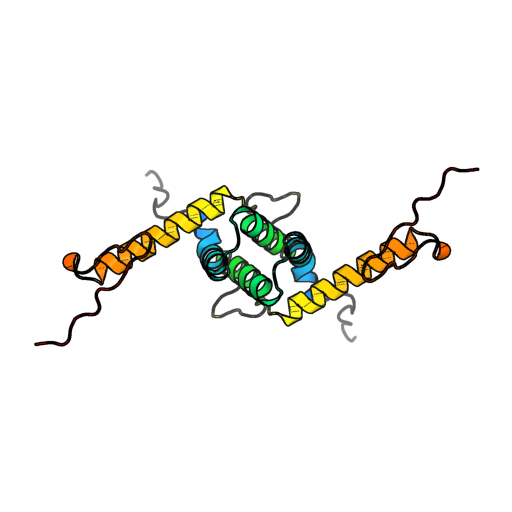A 1 92 ? -16.328 -19.766 -5.688 1 43.5 92 ARG A C 1
ATOM 718 O O . ARG A 1 92 ? -15.273 -19.156 -5.586 1 43.5 92 ARG A O 1
ATOM 725 N N . THR A 1 93 ? -16.891 -20.516 -4.781 1 43.41 93 THR A N 1
ATOM 726 C CA . THR A 1 93 ? -16.094 -20.766 -3.58 1 43.41 93 THR A CA 1
ATOM 727 C C . THR A 1 93 ? -15.758 -22.25 -3.455 1 43.41 93 THR A C 1
ATOM 729 O O . THR A 1 93 ? -16.547 -23.109 -3.85 1 43.41 93 THR A O 1
ATOM 732 N N . TRP A 1 94 ? -14.711 -22.469 -3.156 1 47.88 94 TRP A N 1
ATOM 733 C CA . TRP A 1 94 ? -14.25 -23.828 -2.855 1 47.88 94 TRP A CA 1
ATOM 734 C C . TRP A 1 94 ? -14.789 -24.297 -1.514 1 47.88 94 TRP A C 1
ATOM 736 O O . TRP A 1 94 ? -14.758 -23.562 -0.525 1 47.88 94 TRP A O 1
ATOM 746 N N . ILE A 1 95 ? -15.828 -25.188 -1.498 1 43.97 95 ILE A N 1
ATOM 747 C CA . ILE A 1 95 ? -16.328 -25.734 -0.248 1 43.97 95 ILE A CA 1
ATOM 748 C C . ILE A 1 95 ? -15.648 -27.062 0.045 1 43.97 95 ILE A C 1
ATOM 750 O O . ILE A 1 95 ? -15.461 -27.891 -0.857 1 43.97 95 ILE A O 1
ATOM 754 N N . LYS A 1 96 ? -14.82 -27.109 1.126 1 47.09 96 LYS A N 1
ATOM 755 C CA . LYS A 1 96 ? -14.328 -28.375 1.657 1 47.09 96 LYS A CA 1
ATOM 756 C C . LYS A 1 96 ? -15.484 -29.312 1.99 1 47.09 96 LYS A C 1
ATOM 758 O O . LYS A 1 96 ? -16.453 -28.922 2.641 1 47.09 96 LYS A O 1
ATOM 763 N N . PRO A 1 97 ? -15.641 -30.359 1.347 1 44.66 97 PRO A N 1
ATOM 764 C CA . PRO A 1 97 ? -16.641 -31.266 1.905 1 44.66 97 PRO A CA 1
ATOM 765 C C . PRO A 1 97 ? -16.375 -31.609 3.371 1 44.66 97 PRO A C 1
ATOM 767 O O . PRO A 1 97 ? -15.227 -31.75 3.781 1 44.66 97 PRO A O 1
ATOM 770 N N . GLN A 1 98 ? -17.109 -31.047 4.262 1 39.69 98 GLN A N 1
ATOM 771 C CA . GLN A 1 98 ? -17.047 -31.641 5.594 1 39.69 98 GLN A CA 1
ATOM 772 C C . GLN A 1 98 ? -16.938 -33.156 5.516 1 39.69 98 GLN A C 1
ATOM 774 O O . GLN A 1 98 ? -17.734 -33.812 4.844 1 39.69 98 GLN A O 1
ATOM 779 N N . LEU A 1 99 ? -15.727 -33.75 5.57 1 39.84 99 LEU A N 1
ATOM 780 C CA . LEU A 1 99 ? -15.648 -35.188 5.84 1 39.84 99 LEU A CA 1
ATOM 781 C C . LEU A 1 99 ? -16.75 -35.625 6.801 1 39.84 99 LEU A C 1
ATOM 783 O O . LEU A 1 99 ? -16.922 -35 7.859 1 39.84 99 LEU A O 1
ATOM 787 N N . GLY A 1 100 ? -17.922 -36.031 6.301 1 34.22 100 GLY A N 1
ATOM 788 C CA . GLY A 1 100 ? -18.812 -36.719 7.211 1 34.22 100 GLY A CA 1
ATOM 789 C C . GLY A 1 100 ? -18.094 -37.531 8.258 1 34.22 100 GLY A C 1
ATOM 790 O O . GLY A 1 100 ? -16.891 -37.781 8.133 1 34.22 100 GLY A O 1
ATOM 791 N N . PRO A 1 101 ? -18.625 -37.656 9.531 1 36.25 101 PRO A N 1
ATOM 792 C CA . PRO A 1 101 ? -18.094 -38.594 10.531 1 36.25 101 PRO A CA 1
ATOM 793 C C . PRO A 1 101 ? -17.625 -39.906 9.914 1 36.25 101 PRO A C 1
ATOM 795 O O . PRO A 1 101 ? -18.094 -40.281 8.836 1 36.25 101 PRO A O 1
ATOM 798 N N . GLU A 1 102 ? -16.359 -40.406 10.023 1 34.81 102 GLU A N 1
ATOM 799 C CA . GLU A 1 102 ? -16.141 -41.844 9.93 1 34.81 102 GLU A CA 1
ATOM 800 C C . GLU A 1 102 ? -17.375 -42.625 10.367 1 34.81 102 GLU A C 1
ATOM 802 O O . GLU A 1 102 ? -17.844 -42.469 11.5 1 34.81 102 GLU A O 1
ATOM 807 N N . ALA A 1 103 ? -18.312 -43.031 9.406 1 26.88 103 ALA A N 1
ATOM 808 C CA . ALA A 1 103 ? -19.062 -44.219 9.773 1 26.88 103 ALA A CA 1
ATOM 809 C C . ALA A 1 103 ? -18.141 -45.406 9.93 1 26.88 103 ALA A C 1
ATOM 811 O O . ALA A 1 103 ? -17.141 -45.531 9.227 1 26.88 103 ALA A O 1
ATOM 812 N N . MET B 1 1 ? 37.562 18.344 21.828 1 34.19 1 MET B N 1
ATOM 813 C CA . MET B 1 1 ? 37 18.609 20.5 1 34.19 1 MET B CA 1
ATOM 814 C C . MET B 1 1 ? 35.844 17.656 20.188 1 34.19 1 MET B C 1
ATOM 816 O O . MET B 1 1 ? 36.062 16.453 20 1 34.19 1 MET B O 1
ATOM 820 N N . THR B 1 2 ? 34.688 17.875 20.828 1 37 2 THR B N 1
ATOM 821 C CA . THR B 1 2 ? 33.469 17.062 20.797 1 37 2 THR B CA 1
ATOM 822 C C . THR B 1 2 ? 32.844 17.109 19.406 1 37 2 THR B C 1
ATOM 824 O O . THR B 1 2 ? 32.594 18.188 18.859 1 37 2 THR B O 1
ATOM 827 N N . ALA B 1 3 ? 33.125 16.094 18.594 1 42.81 3 ALA B N 1
ATOM 828 C CA . ALA B 1 3 ? 32.469 15.984 17.281 1 42.81 3 ALA B CA 1
ATOM 829 C C . ALA B 1 3 ? 30.984 16.219 17.375 1 42.81 3 ALA B C 1
ATOM 831 O O . ALA B 1 3 ? 30.281 15.484 18.094 1 42.81 3 ALA B O 1
ATOM 832 N N . THR B 1 4 ? 30.438 17.438 17.266 1 36.78 4 THR B N 1
ATOM 833 C CA . THR B 1 4 ? 29.016 17.766 17.234 1 36.78 4 THR B CA 1
ATOM 834 C C . THR B 1 4 ? 28.328 17.031 16.094 1 36.78 4 THR B C 1
ATOM 836 O O . THR B 1 4 ? 28.703 17.188 14.93 1 36.78 4 THR B O 1
ATOM 839 N N . VAL B 1 5 ? 27.953 15.82 16.375 1 43.31 5 VAL B N 1
ATOM 840 C CA . VAL B 1 5 ? 27.078 15.219 15.383 1 43.31 5 VAL B CA 1
ATOM 841 C C . VAL B 1 5 ? 26.078 16.25 14.867 1 43.31 5 VAL B C 1
ATOM 843 O O . VAL B 1 5 ? 25.453 16.969 15.656 1 43.31 5 VAL B O 1
ATOM 846 N N . PRO B 1 6 ? 26.297 16.828 13.711 1 38.94 6 PRO B N 1
ATOM 847 C CA . PRO B 1 6 ? 25.359 17.859 13.258 1 38.94 6 PRO B CA 1
ATOM 848 C C . PRO B 1 6 ? 23.906 17.484 13.484 1 38.94 6 PRO B C 1
ATOM 850 O O . PRO B 1 6 ? 23.516 16.328 13.266 1 38.94 6 PRO B O 1
ATOM 853 N N . VAL B 1 7 ? 23.203 18.125 14.359 1 42.22 7 VAL B N 1
ATOM 854 C CA . VAL B 1 7 ? 21.797 18.094 14.734 1 42.22 7 VAL B CA 1
ATOM 855 C C . VAL B 1 7 ? 20.938 17.984 13.477 1 42.22 7 VAL B C 1
ATOM 857 O O . VAL B 1 7 ? 19.75 17.641 13.555 1 42.22 7 VAL B O 1
ATOM 860 N N . GLY B 1 8 ? 21.328 18.406 12.414 1 33.06 8 GLY B N 1
ATOM 861 C CA . GLY B 1 8 ? 20.438 18.531 11.273 1 33.06 8 GLY B CA 1
ATOM 862 C C . GLY B 1 8 ? 20.219 17.219 10.547 1 33.06 8 GLY B C 1
ATOM 863 O O . GLY B 1 8 ? 19.828 17.203 9.375 1 33.06 8 GLY B O 1
ATOM 864 N N . ALA B 1 9 ? 20.938 16.234 10.852 1 38.25 9 ALA B N 1
ATOM 865 C CA . ALA B 1 9 ? 20.531 15.008 10.156 1 38.25 9 ALA B CA 1
ATOM 866 C C . ALA B 1 9 ? 19.078 14.664 10.438 1 38.25 9 ALA B C 1
ATOM 868 O O . ALA B 1 9 ? 18.734 14.234 11.539 1 38.25 9 ALA B O 1
ATOM 869 N N . HIS B 1 10 ? 18.172 15.539 10.117 1 31.69 10 HIS B N 1
ATOM 870 C CA . HIS B 1 10 ? 16.75 15.305 10.359 1 31.69 10 HIS B CA 1
ATOM 871 C C . HIS B 1 10 ? 16.391 13.852 10.094 1 31.69 10 HIS B C 1
ATOM 873 O O . HIS B 1 10 ? 16.625 13.336 9 1 31.69 10 HIS B O 1
ATOM 879 N N . ARG B 1 11 ? 16.578 13.039 10.969 1 40.91 11 ARG B N 1
ATOM 880 C CA . ARG B 1 11 ? 16.031 11.688 10.891 1 40.91 11 ARG B CA 1
ATOM 881 C C . ARG B 1 11 ? 14.656 11.703 10.219 1 40.91 11 ARG B C 1
ATOM 883 O O . ARG B 1 11 ? 13.742 12.383 10.688 1 40.91 11 ARG B O 1
ATOM 890 N N . THR B 1 12 ? 14.695 11.875 8.906 1 45.84 12 THR B N 1
ATOM 891 C CA . THR B 1 12 ? 13.367 11.711 8.336 1 45.84 12 THR B CA 1
ATOM 892 C C . THR B 1 12 ? 12.5 10.812 9.211 1 45.84 12 THR B C 1
ATOM 894 O O . THR B 1 12 ? 12.828 9.641 9.43 1 45.84 12 THR B O 1
ATOM 897 N N . THR B 1 13 ? 11.859 11.414 10.07 1 50.25 13 THR B N 1
ATOM 898 C CA . THR B 1 13 ? 10.992 10.711 11 1 50.25 13 THR B CA 1
ATOM 899 C C . THR B 1 13 ? 10.18 9.641 10.281 1 50.25 13 THR B C 1
ATOM 901 O O . THR B 1 13 ? 9.969 9.719 9.07 1 50.25 13 THR B O 1
ATOM 904 N N . CYS B 1 14 ? 10.094 8.594 10.922 1 52.72 14 CYS B N 1
ATOM 905 C CA . CYS B 1 14 ? 9.398 7.402 10.461 1 52.72 14 CYS B CA 1
ATOM 906 C C . CYS B 1 14 ? 8.102 7.773 9.75 1 52.72 14 CYS B C 1
ATOM 908 O O . CYS B 1 14 ? 7.762 7.184 8.719 1 52.72 14 CYS B O 1
ATOM 910 N N . SER B 1 15 ? 7.469 8.984 10.203 1 54.19 15 SER B N 1
ATOM 911 C CA . SER B 1 15 ? 6.184 9.375 9.633 1 54.19 15 SER B CA 1
ATOM 912 C C . SER B 1 15 ? 6.355 9.977 8.242 1 54.19 15 SER B C 1
ATOM 914 O O . SER B 1 15 ? 5.453 9.898 7.41 1 54.19 15 SER B O 1
ATOM 916 N N . GLU B 1 16 ? 7.52 10.586 8.008 1 60.88 16 GLU B N 1
ATOM 917 C CA . GLU B 1 16 ? 7.766 11.188 6.695 1 60.88 16 GLU B CA 1
ATOM 918 C C . GLU B 1 16 ? 7.887 10.117 5.617 1 60.88 16 GLU B C 1
ATOM 920 O O . GLU B 1 16 ? 7.609 10.375 4.445 1 60.88 16 GLU B O 1
ATOM 925 N N . LYS B 1 17 ? 7.844 9.008 6.203 1 79 17 LYS B N 1
ATOM 926 C CA . LYS B 1 17 ? 8.172 7.953 5.25 1 79 17 LYS B CA 1
ATOM 927 C C . LYS B 1 17 ? 6.91 7.273 4.727 1 79 17 LYS B C 1
ATOM 929 O O . LYS B 1 17 ? 6.988 6.238 4.059 1 79 17 LYS B O 1
ATOM 934 N N . VAL B 1 18 ? 5.758 8.031 5.055 1 92.88 18 VAL B N 1
ATOM 935 C CA . VAL B 1 18 ? 4.566 7.359 4.539 1 92.88 18 VAL B CA 1
ATOM 936 C C . VAL B 1 18 ? 3.611 8.391 3.947 1 92.88 18 VAL B C 1
ATOM 938 O O . VAL B 1 18 ? 2.422 8.117 3.77 1 92.88 18 VAL B O 1
ATOM 941 N N . LEU B 1 19 ? 4.066 9.594 3.572 1 93.38 19 LEU B N 1
ATOM 942 C CA . LEU B 1 19 ? 3.17 10.688 3.205 1 93.38 19 LEU B CA 1
ATOM 943 C C . LEU B 1 19 ? 2.504 10.414 1.861 1 93.38 19 LEU B C 1
ATOM 945 O O . LEU B 1 19 ? 1.303 10.641 1.701 1 93.38 19 LEU B O 1
ATOM 949 N N . ALA B 1 20 ? 3.316 9.984 0.921 1 94.69 20 ALA B N 1
ATOM 950 C CA . ALA B 1 20 ? 2.715 9.672 -0.373 1 94.69 20 ALA B CA 1
ATOM 951 C C . ALA B 1 20 ? 1.676 8.562 -0.242 1 94.69 20 ALA B C 1
ATOM 953 O O . ALA B 1 20 ? 0.6 8.633 -0.839 1 94.69 20 ALA B O 1
ATOM 954 N N . ALA B 1 21 ? 1.953 7.594 0.555 1 97.12 21 ALA B N 1
ATOM 955 C CA . ALA B 1 21 ? 1.018 6.496 0.789 1 97.12 21 ALA B CA 1
ATOM 956 C C . ALA B 1 21 ? -0.249 6.992 1.479 1 97.12 21 ALA B C 1
ATOM 958 O O . ALA B 1 21 ? -1.359 6.617 1.097 1 97.12 21 ALA B O 1
ATOM 959 N N . VAL B 1 22 ? -0.046 7.816 2.406 1 96 22 VAL B N 1
ATOM 960 C CA . VAL B 1 22 ? -1.168 8.336 3.182 1 96 22 VAL B CA 1
ATOM 961 C C . VAL B 1 22 ? -2.094 9.141 2.273 1 96 22 VAL B C 1
ATOM 963 O O . VAL B 1 22 ? -3.318 9.016 2.355 1 96 22 VAL B O 1
ATOM 966 N N . ARG B 1 23 ? -1.557 9.906 1.428 1 94.31 23 ARG B N 1
ATOM 967 C CA . ARG B 1 23 ? -2.361 10.68 0.486 1 94.31 23 ARG B CA 1
ATOM 968 C C . ARG B 1 23 ? -3.195 9.758 -0.402 1 94.31 23 ARG B C 1
ATOM 970 O O . ARG B 1 23 ? -4.371 10.031 -0.654 1 94.31 23 ARG B O 1
ATOM 977 N N . THR B 1 24 ? -2.578 8.758 -0.827 1 96.62 24 THR B N 1
ATOM 978 C CA . THR B 1 24 ? -3.268 7.805 -1.69 1 96.62 24 THR B CA 1
ATOM 979 C C . THR B 1 24 ? -4.352 7.059 -0.917 1 96.62 24 THR B C 1
ATOM 981 O O . THR B 1 24 ? -5.441 6.82 -1.439 1 96.62 24 THR B O 1
ATOM 984 N N . LEU B 1 25 ? -4.059 6.652 0.31 1 97.06 25 LEU B N 1
ATOM 985 C CA . LEU B 1 25 ? -5.047 5.988 1.152 1 97.06 25 LEU B CA 1
ATOM 986 C C . LEU B 1 25 ? -6.289 6.859 1.318 1 97.06 25 LEU B C 1
ATOM 988 O O . LEU B 1 25 ? -7.414 6.363 1.225 1 97.06 25 LEU B O 1
ATOM 992 N N . ASP B 1 26 ? -6.086 8.109 1.478 1 93.75 26 ASP B N 1
ATOM 993 C CA . ASP B 1 26 ? -7.195 9.031 1.688 1 93.75 26 ASP B CA 1
ATOM 994 C C . ASP B 1 26 ? -7.992 9.234 0.401 1 93.75 26 ASP B C 1
ATOM 996 O O . ASP B 1 26 ? -9.219 9.344 0.436 1 93.75 26 ASP B O 1
ATOM 1000 N N . ARG B 1 27 ? -7.262 9.242 -0.639 1 94 27 ARG B N 1
ATOM 1001 C CA . ARG B 1 27 ? -7.918 9.375 -1.934 1 94 27 ARG B CA 1
ATOM 1002 C C . ARG B 1 27 ? -8.898 8.234 -2.172 1 94 27 ARG B C 1
ATOM 1004 O O . ARG B 1 27 ? -9.97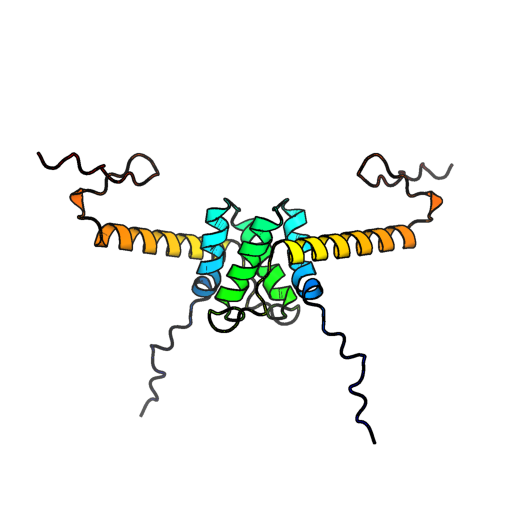7 8.445 -2.734 1 94 27 ARG B O 1
ATOM 1011 N N . PHE B 1 28 ? -8.586 7.09 -1.733 1 95.88 28 PHE B N 1
ATOM 1012 C CA . PHE B 1 28 ? -9.391 5.91 -2.014 1 95.88 28 PHE B CA 1
ATOM 1013 C C . PHE B 1 28 ? -10.242 5.535 -0.803 1 95.88 28 PHE B C 1
ATOM 1015 O O . PHE B 1 28 ? -10.969 4.539 -0.833 1 95.88 28 PHE B O 1
ATOM 1022 N N . GLY B 1 29 ? -10.133 6.301 0.326 1 95.94 29 GLY B N 1
ATOM 1023 C CA . GLY B 1 29 ? -10.945 6.055 1.508 1 95.94 29 GLY B CA 1
ATOM 1024 C C . GLY B 1 29 ? -10.57 4.77 2.229 1 95.94 29 GLY B C 1
ATOM 1025 O O . GLY B 1 29 ? -11.445 4.047 2.709 1 95.94 29 GLY B O 1
ATOM 1026 N N . ILE B 1 30 ? -9.336 4.445 2.221 1 96.44 30 ILE B N 1
ATOM 1027 C CA . ILE B 1 30 ? -8.875 3.207 2.84 1 96.44 30 ILE B CA 1
ATOM 1028 C C . ILE B 1 30 ? -8.516 3.465 4.301 1 96.44 30 ILE B C 1
ATOM 1030 O O . ILE B 1 30 ? -7.898 4.48 4.625 1 96.44 30 ILE B O 1
ATOM 1034 N N . SER B 1 31 ? -8.906 2.562 5.164 1 96.38 31 SER B N 1
ATOM 1035 C CA . SER B 1 31 ? -8.688 2.697 6.598 1 96.38 31 SER B CA 1
ATOM 1036 C C . SER B 1 31 ? -7.199 2.654 6.938 1 96.38 31 SER B C 1
ATOM 1038 O O . SER B 1 31 ? -6.391 2.154 6.152 1 96.38 31 SER B O 1
ATOM 1040 N N . GLY B 1 32 ? -6.824 3.211 8.164 1 96.06 32 GLY B N 1
ATOM 1041 C CA . GLY B 1 32 ? -5.445 3.182 8.625 1 96.06 32 GLY B CA 1
ATOM 1042 C C . GLY B 1 32 ? -4.914 1.775 8.828 1 96.06 32 GLY B C 1
ATOM 1043 O O . GLY B 1 32 ? -3.74 1.506 8.562 1 96.06 32 GLY B O 1
ATOM 1044 N N . ARG B 1 33 ? -5.754 0.909 9.281 1 96.56 33 ARG B N 1
ATOM 1045 C CA . ARG B 1 33 ? -5.348 -0.473 9.5 1 96.56 33 ARG B CA 1
ATOM 1046 C C . ARG B 1 33 ? -5.012 -1.167 8.188 1 96.56 33 ARG B C 1
ATOM 1048 O O . ARG B 1 33 ? -3.949 -1.774 8.055 1 96.56 33 ARG B O 1
ATOM 1055 N N . ALA B 1 34 ? -5.926 -1.104 7.242 1 97.38 34 ALA B N 1
ATOM 1056 C CA . ALA B 1 34 ? -5.699 -1.694 5.926 1 97.38 34 ALA B CA 1
ATOM 1057 C C . ALA B 1 34 ? -4.484 -1.07 5.246 1 97.38 34 ALA B C 1
ATOM 1059 O O . ALA B 1 34 ? -3.648 -1.78 4.684 1 97.38 34 ALA B O 1
ATOM 1060 N N . GLY B 1 35 ? -4.398 0.26 5.348 1 97.94 35 GLY B N 1
ATOM 1061 C CA . GLY B 1 35 ? -3.268 0.962 4.762 1 97.94 35 GLY B CA 1
ATOM 1062 C C . GLY B 1 35 ? -1.931 0.518 5.328 1 97.94 35 GLY B C 1
ATOM 1063 O O . GLY B 1 35 ? -0.982 0.278 4.578 1 97.94 35 GLY B O 1
ATOM 1064 N N . ALA B 1 36 ? -1.9 0.408 6.613 1 97.75 36 ALA B N 1
ATOM 1065 C CA . ALA B 1 36 ? -0.673 -0.016 7.281 1 97.75 36 ALA B CA 1
ATOM 1066 C C . ALA B 1 36 ? -0.251 -1.408 6.82 1 97.75 36 ALA B C 1
ATOM 1068 O O . ALA B 1 36 ? 0.925 -1.644 6.531 1 97.75 36 ALA B O 1
ATOM 1069 N N . ALA B 1 37 ? -1.182 -2.271 6.719 1 97.88 37 ALA B N 1
ATOM 1070 C CA . ALA B 1 37 ? -0.902 -3.645 6.301 1 97.88 37 ALA B CA 1
ATOM 1071 C C . ALA B 1 37 ? -0.416 -3.691 4.855 1 97.88 37 ALA B C 1
ATOM 1073 O O . ALA B 1 37 ? 0.544 -4.398 4.543 1 97.88 37 ALA B O 1
ATOM 1074 N N . ILE B 1 38 ? -1.041 -2.988 4.016 1 97.88 38 ILE B N 1
ATOM 1075 C CA . ILE B 1 38 ? -0.705 -2.988 2.594 1 97.88 38 ILE B CA 1
ATOM 1076 C C . ILE B 1 38 ? 0.695 -2.41 2.396 1 97.88 38 ILE B C 1
ATOM 1078 O O . ILE B 1 38 ? 1.518 -2.99 1.683 1 97.88 38 ILE B O 1
ATOM 1082 N N . VAL B 1 39 ? 0.952 -1.297 3.076 1 97.62 39 VAL B N 1
ATOM 1083 C CA . VAL B 1 39 ? 2.25 -0.644 2.936 1 97.62 39 VAL B CA 1
ATOM 1084 C C . VAL B 1 39 ? 3.35 -1.557 3.475 1 97.62 39 VAL B C 1
ATOM 1086 O O . VAL B 1 39 ? 4.387 -1.737 2.83 1 97.62 39 VAL B O 1
ATOM 1089 N N . SER B 1 40 ? 3.121 -2.096 4.578 1 97.19 40 SER B N 1
ATOM 1090 C CA . SER B 1 40 ? 4.109 -3.006 5.152 1 97.19 40 SER B CA 1
ATOM 1091 C C . SER B 1 40 ? 4.355 -4.199 4.238 1 97.19 40 SER B C 1
ATOM 1093 O O . SER B 1 40 ? 5.496 -4.629 4.066 1 97.19 40 SER B O 1
ATOM 1095 N N . SER B 1 41 ? 3.311 -4.754 3.668 1 96.75 41 SER B N 1
ATOM 1096 C CA . SER B 1 41 ? 3.445 -5.895 2.768 1 96.75 41 SER B CA 1
ATOM 1097 C C . SER B 1 41 ? 4.184 -5.508 1.491 1 96.75 41 SER B C 1
ATOM 1099 O O . SER B 1 41 ? 4.957 -6.301 0.952 1 96.75 41 SER B O 1
ATOM 1101 N N . ALA B 1 42 ? 3.918 -4.352 0.992 1 95.75 42 ALA B N 1
ATOM 1102 C CA . ALA B 1 42 ? 4.629 -3.861 -0.184 1 95.75 42 ALA B CA 1
ATOM 1103 C C . ALA B 1 42 ? 6.129 -3.766 0.083 1 95.75 42 ALA B C 1
ATOM 1105 O O . ALA B 1 42 ? 6.941 -4.145 -0.764 1 95.75 42 ALA B O 1
ATOM 1106 N N . LEU B 1 43 ? 6.457 -3.258 1.266 1 94.88 43 LEU B N 1
ATOM 1107 C CA . LEU B 1 43 ? 7.859 -3.115 1.642 1 94.88 43 LEU B CA 1
ATOM 1108 C C . LEU B 1 43 ? 8.5 -4.48 1.88 1 94.88 43 LEU B C 1
ATOM 1110 O O . LEU B 1 43 ? 9.695 -4.656 1.643 1 94.88 43 LEU B O 1
ATOM 1114 N N . GLN B 1 44 ? 7.75 -5.406 2.285 1 95.38 44 GLN B N 1
ATOM 1115 C CA . GLN B 1 44 ? 8.227 -6.777 2.414 1 95.38 44 GLN B CA 1
ATOM 1116 C C . GLN B 1 44 ? 8.57 -7.371 1.05 1 95.38 44 GLN B C 1
ATOM 1118 O O . GLN B 1 44 ? 9.586 -8.055 0.899 1 95.38 44 GLN B O 1
ATOM 1123 N N . ASP B 1 45 ? 7.75 -7.102 0.086 1 94.25 45 ASP B N 1
ATOM 1124 C CA . ASP B 1 45 ? 7.926 -7.637 -1.26 1 94.25 45 ASP B CA 1
ATOM 1125 C C . ASP B 1 45 ? 9.25 -7.172 -1.869 1 94.25 45 ASP B C 1
ATOM 1127 O O . ASP B 1 45 ? 9.844 -7.879 -2.682 1 94.25 45 ASP B O 1
ATOM 1131 N N . VAL B 1 46 ? 9.719 -6.031 -1.406 1 92.25 46 VAL B N 1
ATOM 1132 C CA . VAL B 1 46 ? 10.922 -5.488 -2.02 1 92.25 46 VAL B CA 1
ATOM 1133 C C . VAL B 1 46 ? 12.109 -5.668 -1.073 1 92.25 46 VAL B C 1
ATOM 1135 O O . VAL B 1 46 ? 13.195 -5.137 -1.319 1 92.25 46 VAL B O 1
ATOM 1138 N N . GLY B 1 47 ? 11.867 -6.266 0.04 1 91.31 47 GLY B N 1
ATOM 1139 C CA . GLY B 1 47 ? 12.953 -6.699 0.9 1 91.31 47 GLY B CA 1
ATOM 1140 C C . GLY B 1 47 ? 13.359 -5.652 1.922 1 91.31 47 GLY B C 1
ATOM 1141 O O . GLY B 1 47 ? 14.383 -5.801 2.596 1 91.31 47 GLY B O 1
ATOM 1142 N N . ILE B 1 48 ? 12.648 -4.621 2.027 1 91.31 48 ILE B N 1
ATOM 1143 C CA . ILE B 1 48 ? 12.945 -3.596 3.018 1 91.31 48 ILE B CA 1
ATOM 1144 C C . ILE B 1 48 ? 12.531 -4.078 4.406 1 91.31 48 ILE B C 1
ATOM 1146 O O . ILE B 1 48 ? 13.203 -3.789 5.398 1 91.31 48 ILE B O 1
ATOM 1150 N N . ILE B 1 49 ? 11.414 -4.816 4.402 1 93.06 49 ILE B N 1
ATOM 1151 C CA . ILE B 1 49 ? 10.969 -5.488 5.621 1 93.06 49 ILE B CA 1
ATOM 1152 C C . ILE B 1 49 ? 11.211 -6.988 5.496 1 93.06 49 ILE B C 1
ATOM 1154 O O . ILE B 1 49 ? 10.953 -7.582 4.449 1 93.06 49 ILE B O 1
ATOM 1158 N N . SER B 1 50 ? 11.812 -7.508 6.414 1 91.69 50 SER B N 1
ATOM 1159 C CA . SER B 1 50 ? 12.016 -8.945 6.516 1 91.69 50 SER B CA 1
ATOM 1160 C C . SER B 1 50 ? 11.852 -9.43 7.953 1 91.69 50 SER B C 1
ATOM 1162 O O . SER B 1 50 ? 11.633 -8.625 8.859 1 91.69 50 SER B O 1
ATOM 1164 N N . GLU B 1 51 ? 11.922 -10.703 8.141 1 91.12 51 GLU B N 1
ATOM 1165 C CA . GLU B 1 51 ? 11.812 -11.273 9.477 1 91.12 51 GLU B CA 1
ATOM 1166 C C . GLU B 1 51 ? 12.914 -10.75 10.398 1 91.12 51 GLU B C 1
ATOM 1168 O O . GLU B 1 51 ? 12.695 -10.586 11.602 1 91.12 51 GLU B O 1
ATOM 1173 N N . SER B 1 52 ? 14.055 -10.469 9.836 1 92 52 SER B N 1
ATOM 1174 C CA . SER B 1 52 ? 15.211 -10.023 10.609 1 92 52 SER B CA 1
ATOM 1175 C C . SER B 1 52 ? 15.266 -8.508 10.695 1 92 52 SER B C 1
ATOM 1177 O O . SER B 1 52 ? 16.016 -7.953 11.5 1 92 52 SER B O 1
ATOM 1179 N N . ASN B 1 53 ? 14.547 -7.793 9.852 1 90.19 53 ASN B N 1
ATOM 1180 C CA . ASN B 1 53 ? 14.523 -6.336 9.82 1 90.19 53 ASN B CA 1
ATOM 1181 C C . ASN B 1 53 ? 13.102 -5.797 9.836 1 90.19 53 ASN B C 1
ATOM 1183 O O . ASN B 1 53 ? 12.461 -5.695 8.789 1 90.19 53 ASN B O 1
ATOM 1187 N N . VAL B 1 54 ? 12.648 -5.344 10.977 1 89.19 54 VAL B N 1
ATOM 1188 C CA . VAL B 1 54 ? 11.266 -4.906 11.125 1 89.19 54 VAL B CA 1
ATOM 1189 C C . VAL B 1 54 ? 11.227 -3.404 11.398 1 89.19 54 VAL B C 1
ATOM 1191 O O . VAL B 1 54 ? 10.188 -2.871 11.812 1 89.19 54 VAL B O 1
ATOM 1194 N N . LEU B 1 55 ? 12.203 -2.684 11.164 1 87.12 55 LEU B N 1
ATOM 1195 C CA . LEU B 1 55 ? 12.328 -1.269 11.5 1 87.12 55 LEU B CA 1
ATOM 1196 C C . LEU B 1 55 ? 11.375 -0.424 10.656 1 87.12 55 LEU B C 1
ATOM 1198 O O . LEU B 1 55 ? 10.93 0.638 11.094 1 87.12 55 LEU B O 1
ATOM 1202 N N . ASN B 1 56 ? 11.125 -1.024 9.477 1 88.5 56 ASN B N 1
ATOM 1203 C CA . ASN B 1 56 ? 10.344 -0.218 8.547 1 88.5 56 ASN B CA 1
ATOM 1204 C C . ASN B 1 56 ? 8.898 -0.697 8.469 1 88.5 56 ASN B C 1
ATOM 1206 O O . ASN B 1 56 ? 8.148 -0.302 7.57 1 88.5 56 ASN B O 1
ATOM 1210 N N . VAL B 1 57 ? 8.555 -1.529 9.445 1 93.44 57 VAL B N 1
ATOM 1211 C CA . VAL B 1 57 ? 7.16 -1.961 9.492 1 93.44 57 VAL B CA 1
ATOM 1212 C C . VAL B 1 57 ? 6.258 -0.768 9.805 1 93.44 57 VAL B C 1
ATOM 1214 O O . VAL B 1 57 ? 6.586 0.055 10.664 1 93.44 57 VAL B O 1
ATOM 1217 N N . VAL B 1 58 ? 5.156 -0.651 9.094 1 94.94 58 VAL B N 1
ATOM 1218 C CA . VAL B 1 58 ? 4.219 0.456 9.242 1 94.94 58 VAL B CA 1
ATOM 1219 C C . VAL B 1 58 ? 3.006 -0 10.055 1 94.94 58 VAL B C 1
ATOM 1221 O O . VAL B 1 58 ? 2.367 -0.999 9.719 1 94.94 58 VAL B O 1
ATOM 1224 N N . ASP B 1 59 ? 2.771 0.695 11.125 1 94.06 59 ASP B N 1
ATOM 1225 C CA . ASP B 1 59 ? 1.575 0.391 11.906 1 94.06 59 ASP B CA 1
ATOM 1226 C C . ASP B 1 59 ? 0.509 1.468 11.719 1 94.06 59 ASP B C 1
ATOM 1228 O O . ASP B 1 59 ? 0.747 2.475 11.047 1 94.06 59 ASP B O 1
ATOM 1232 N N . ARG B 1 60 ? -0.63 1.205 12.32 1 94.81 60 ARG B N 1
ATOM 1233 C CA . ARG B 1 60 ? -1.776 2.094 12.156 1 94.81 60 ARG B CA 1
ATOM 1234 C C . ARG B 1 60 ? -1.474 3.482 12.711 1 94.81 60 ARG B C 1
ATOM 1236 O O . ARG B 1 60 ? -1.923 4.488 12.156 1 94.81 60 ARG B O 1
ATOM 1243 N N . ASN B 1 61 ? -0.688 3.551 13.75 1 94.31 61 ASN B N 1
ATOM 1244 C CA . ASN B 1 61 ? -0.377 4.836 14.367 1 94.31 61 ASN B CA 1
ATOM 1245 C C . ASN B 1 61 ? 0.519 5.684 13.469 1 94.31 61 ASN B C 1
ATOM 1247 O O . ASN B 1 61 ? 0.406 6.914 13.461 1 94.31 61 ASN B O 1
ATOM 1251 N N . LYS B 1 62 ? 1.422 5.035 12.797 1 93.75 62 LYS B N 1
ATOM 1252 C CA . LYS B 1 62 ? 2.25 5.758 11.836 1 93.75 62 LYS B CA 1
ATOM 1253 C C . LYS B 1 62 ? 1.397 6.375 10.727 1 93.75 62 LYS B C 1
ATOM 1255 O O . LYS B 1 62 ? 1.638 7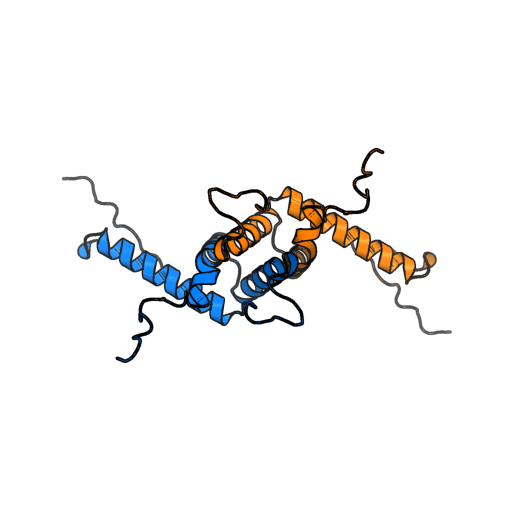.512 10.312 1 93.75 62 LYS B O 1
ATOM 1260 N N . ILE B 1 63 ? 0.435 5.637 10.203 1 95 63 ILE B N 1
ATOM 1261 C CA . ILE B 1 63 ? -0.488 6.156 9.203 1 95 63 ILE B CA 1
ATOM 1262 C C . ILE B 1 63 ? -1.26 7.344 9.781 1 95 63 ILE B C 1
ATOM 1264 O O . ILE B 1 63 ? -1.433 8.367 9.109 1 95 63 ILE B O 1
ATOM 1268 N N . ARG B 1 64 ? -1.679 7.184 11.008 1 94 64 ARG B N 1
ATOM 1269 C CA . ARG B 1 64 ? -2.422 8.25 11.672 1 94 64 ARG B CA 1
ATOM 1270 C C . ARG B 1 64 ? -1.581 9.523 11.773 1 94 64 ARG B C 1
ATOM 1272 O O . ARG B 1 64 ? -2.072 10.617 11.508 1 94 64 ARG B O 1
ATOM 1279 N N . ARG B 1 65 ? -0.412 9.367 12.172 1 92.5 65 ARG B N 1
ATOM 1280 C CA . ARG B 1 65 ? 0.49 10.516 12.273 1 92.5 65 ARG B CA 1
ATOM 1281 C C . ARG B 1 65 ? 0.731 11.148 10.906 1 92.5 65 ARG B C 1
ATOM 1283 O O . ARG B 1 65 ? 0.785 12.375 10.789 1 92.5 65 ARG B O 1
ATOM 1290 N N . GLY B 1 66 ? 0.893 10.227 9.914 1 91.75 66 GLY B N 1
ATOM 1291 C CA . GLY B 1 66 ? 1.026 10.734 8.562 1 91.75 66 GLY B CA 1
ATOM 1292 C C . GLY B 1 66 ? -0.183 11.523 8.094 1 91.75 66 GLY B C 1
ATOM 1293 O O . GLY B 1 66 ? -0.04 12.586 7.484 1 91.75 66 GLY B O 1
ATOM 1294 N N . ARG B 1 67 ? -1.3 11.086 8.367 1 91.25 67 ARG B N 1
ATOM 1295 C CA . ARG B 1 67 ? -2.535 11.773 8 1 91.25 67 ARG B CA 1
ATOM 1296 C C . ARG B 1 67 ? -2.625 13.133 8.688 1 91.25 67 ARG B C 1
ATOM 1298 O O . ARG B 1 67 ? -3.006 14.125 8.062 1 91.25 67 ARG B O 1
ATOM 1305 N N . THR B 1 68 ? -2.283 13.125 9.93 1 89.25 68 THR B N 1
ATOM 1306 C CA . THR B 1 68 ? -2.318 14.375 10.688 1 89.25 68 THR B CA 1
ATOM 1307 C C . THR B 1 68 ? -1.351 15.398 10.094 1 89.25 68 THR B C 1
ATOM 1309 O O . THR B 1 68 ? -1.695 16.562 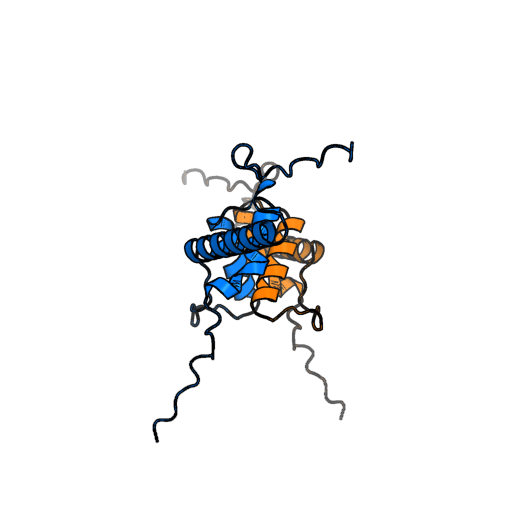9.938 1 89.25 68 THR B O 1
ATOM 1312 N N . LYS B 1 69 ? -0.217 14.891 9.828 1 88.38 69 LYS B N 1
ATOM 1313 C CA . LYS B 1 69 ? 0.777 15.773 9.227 1 88.38 69 LYS B CA 1
ATOM 1314 C C . LYS B 1 69 ? 0.287 16.312 7.883 1 88.38 69 LYS B C 1
ATOM 1316 O O . LYS B 1 69 ? 0.434 17.5 7.598 1 88.38 69 LYS B O 1
ATOM 1321 N N . GLU B 1 70 ? -0.199 15.422 7.062 1 85.88 70 GLU B N 1
ATOM 1322 C CA . GLU B 1 70 ? -0.723 15.82 5.758 1 85.88 70 GLU B CA 1
ATOM 1323 C C . GLU B 1 70 ? -1.836 16.859 5.902 1 85.88 70 GLU B C 1
ATOM 1325 O O . GLU B 1 70 ? -1.863 17.844 5.176 1 85.88 70 GLU B O 1
ATOM 1330 N N . ARG B 1 71 ? -2.709 16.719 6.77 1 83.31 71 ARG B N 1
ATOM 1331 C CA . ARG B 1 71 ? -3.842 17.609 6.973 1 83.31 71 ARG B CA 1
ATOM 1332 C C . ARG B 1 71 ? -3.381 18.969 7.496 1 83.31 71 ARG B C 1
ATOM 1334 O O . ARG B 1 71 ? -3.887 20 7.066 1 83.31 71 ARG B O 1
ATOM 1341 N N . THR B 1 72 ? -2.459 18.891 8.398 1 83.25 72 THR B N 1
ATOM 1342 C CA . THR B 1 72 ? -1.918 20.125 8.953 1 83.25 72 THR B CA 1
ATOM 1343 C C . THR B 1 72 ? -1.204 20.922 7.867 1 83.25 72 THR B C 1
ATOM 1345 O O . THR B 1 72 ? -1.363 22.141 7.789 1 83.25 72 THR B O 1
ATOM 1348 N N . THR B 1 73 ? -0.428 20.219 7.078 1 81.56 73 THR B N 1
ATOM 1349 C CA . THR B 1 73 ? 0.284 20.859 5.988 1 81.56 73 THR B CA 1
ATOM 1350 C C . THR B 1 73 ? -0.696 21.484 4.996 1 81.56 73 THR B C 1
ATOM 1352 O O . THR B 1 73 ? -0.494 22.609 4.535 1 81.56 73 THR B O 1
ATOM 1355 N N . LEU B 1 74 ? -1.68 20.75 4.629 1 79.12 74 LEU B N 1
ATOM 1356 C CA . LEU B 1 74 ? -2.689 21.25 3.705 1 79.12 74 LEU B CA 1
ATOM 1357 C C . LEU B 1 74 ? -3.406 22.469 4.293 1 79.12 74 LEU B C 1
ATOM 1359 O O . LEU B 1 74 ? -3.666 23.438 3.582 1 79.12 74 LEU B O 1
ATOM 1363 N N . LEU B 1 75 ? -3.713 22.375 5.516 1 77.56 75 LEU B N 1
ATOM 1364 C CA . LEU B 1 75 ? -4.387 23.484 6.188 1 77.56 75 LEU B CA 1
ATOM 1365 C C . LEU B 1 75 ? -3.512 24.734 6.195 1 77.56 75 LEU B C 1
ATOM 1367 O O . LEU B 1 75 ? -4 25.844 5.949 1 77.56 75 LEU B O 1
ATOM 1371 N N . TYR B 1 76 ? -2.316 24.516 6.473 1 74.12 76 TYR B N 1
ATOM 1372 C CA . TYR B 1 76 ? -1.384 25.641 6.508 1 74.12 76 TYR B CA 1
ATOM 1373 C C . TYR B 1 76 ? -1.253 26.281 5.129 1 74.12 76 TYR B C 1
ATOM 1375 O O . TYR B 1 76 ? -1.173 27.5 5.016 1 74.12 76 TYR B O 1
ATOM 1383 N N . GLN B 1 77 ? -1.23 25.469 4.141 1 75.69 77 GLN B N 1
ATOM 1384 C CA . GLN B 1 77 ? -1.145 25.969 2.775 1 75.69 77 GLN B CA 1
ATOM 1385 C C . GLN B 1 77 ? -2.389 26.781 2.412 1 75.69 77 GLN B C 1
ATOM 1387 O O . GLN B 1 77 ? -2.289 27.828 1.781 1 75.69 77 GLN B O 1
ATOM 1392 N N . VAL B 1 78 ? -3.502 26.312 2.834 1 68.38 78 VAL B N 1
ATOM 1393 C CA . VAL B 1 78 ? -4.754 27.016 2.559 1 68.38 78 VAL B CA 1
ATOM 1394 C C . VAL B 1 78 ? -4.777 28.359 3.291 1 68.38 78 VAL B C 1
ATOM 1396 O O . VAL B 1 78 ? -5.191 29.375 2.729 1 68.38 78 VAL B O 1
ATOM 1399 N N . ILE B 1 79 ? -4.324 28.359 4.496 1 69.88 79 ILE B N 1
ATOM 1400 C CA . ILE B 1 79 ? -4.32 29.562 5.316 1 69.88 79 ILE B CA 1
ATOM 1401 C C . ILE B 1 79 ? -3.357 30.594 4.719 1 69.88 79 ILE B C 1
ATOM 1403 O O . ILE B 1 79 ? -3.654 31.781 4.691 1 69.88 79 ILE B O 1
ATOM 1407 N N . LYS B 1 80 ? -2.359 30.047 4.238 1 72.5 80 LYS B N 1
ATOM 1408 C CA . LYS B 1 80 ? -1.369 30.938 3.656 1 72.5 80 LYS B CA 1
ATOM 1409 C C . LYS B 1 80 ? -1.885 31.562 2.355 1 72.5 80 LYS B C 1
ATOM 1411 O O . LYS B 1 80 ? -1.638 32.719 2.078 1 72.5 80 LYS B O 1
ATOM 1416 N N . ASP B 1 81 ? -2.443 30.734 1.578 1 66.25 81 ASP B N 1
ATOM 1417 C CA . ASP B 1 81 ? -2.91 31.172 0.266 1 66.25 81 ASP B CA 1
ATOM 1418 C C . ASP B 1 81 ? -4.16 32.031 0.391 1 66.25 81 ASP B C 1
ATOM 1420 O O . ASP B 1 81 ? -4.426 32.875 -0.472 1 66.25 81 ASP B O 1
ATOM 1424 N N . TYR B 1 82 ? -4.941 31.578 1.311 1 59.81 82 TYR B N 1
ATOM 1425 C CA . TYR B 1 82 ? -6.199 32.312 1.409 1 59.81 82 TYR B CA 1
ATOM 1426 C C . TYR B 1 82 ? -6.133 33.344 2.512 1 59.81 82 TYR B C 1
ATOM 1428 O O . TYR B 1 82 ? -5.453 33.156 3.523 1 59.81 82 TYR B O 1
ATOM 1436 N N . ASP B 1 83 ? -6.469 34.562 2.1 1 56.88 83 ASP B N 1
ATOM 1437 C CA . ASP B 1 83 ? -6.688 35.562 3.119 1 56.88 83 ASP B CA 1
ATOM 1438 C C . ASP B 1 83 ? -7.637 35.062 4.207 1 56.88 83 ASP B C 1
ATOM 1440 O O . ASP B 1 83 ? -8.641 34.438 3.91 1 56.88 83 ASP B O 1
ATOM 1444 N N . HIS B 1 84 ? -7.078 34.875 5.445 1 55.25 84 HIS B N 1
ATOM 1445 C CA . HIS B 1 84 ? -7.676 34.375 6.684 1 55.25 84 HIS B CA 1
ATOM 1446 C C . HIS B 1 84 ? -9.18 34.594 6.691 1 55.25 84 HIS B C 1
ATOM 1448 O O . HIS B 1 84 ? -9.938 33.812 7.246 1 55.25 84 HIS B O 1
ATOM 1454 N N . ASP B 1 85 ? -9.516 35.656 6.012 1 52.69 85 ASP B N 1
ATOM 1455 C CA . ASP B 1 85 ? -10.898 36.094 6.172 1 52.69 85 ASP B CA 1
ATOM 1456 C C . ASP B 1 85 ? -11.836 35.25 5.316 1 52.69 85 ASP B C 1
ATOM 1458 O O . ASP B 1 85 ? -13.062 35.344 5.438 1 52.69 85 ASP B O 1
ATOM 1462 N N . GLN B 1 86 ? -11.328 34.594 4.5 1 51.16 86 GLN B N 1
ATOM 1463 C CA . GLN B 1 86 ? -12.234 33.938 3.562 1 51.16 86 GLN B CA 1
ATOM 1464 C C . GLN B 1 86 ? -12.398 32.469 3.889 1 51.16 86 GLN B C 1
ATOM 1466 O O . GLN B 1 86 ? -13.117 31.75 3.189 1 51.16 86 GLN B O 1
ATOM 1471 N N . LEU B 1 87 ? -11.719 32 4.695 1 51.97 87 LEU B N 1
ATOM 1472 C CA . LEU B 1 87 ? -11.805 30.578 4.988 1 51.97 87 LEU B CA 1
ATOM 1473 C C . LEU B 1 87 ? -12.992 30.281 5.906 1 51.97 87 LEU B C 1
ATOM 1475 O O . LEU B 1 87 ? -13.133 30.906 6.961 1 51.97 87 LEU B O 1
ATOM 1479 N N . TRP B 1 88 ? -14.117 30.078 5.301 1 48.91 88 TRP B N 1
ATOM 1480 C CA . TRP B 1 88 ? -15.25 29.672 6.129 1 48.91 88 TRP B CA 1
ATOM 1481 C C . TRP B 1 88 ? -15.297 28.156 6.285 1 48.91 88 TRP B C 1
ATOM 1483 O O . TRP B 1 88 ? -14.891 27.422 5.383 1 48.91 88 TRP B O 1
ATOM 1493 N N . PHE B 1 89 ? -15.164 27.766 7.426 1 49.44 89 PHE B N 1
ATOM 1494 C CA . PHE B 1 89 ? -15.383 26.344 7.703 1 49.44 89 PHE B CA 1
ATOM 1495 C C . PHE B 1 89 ? -16.859 26.016 7.668 1 49.44 89 PHE B C 1
ATOM 1497 O O . PHE B 1 89 ? -17.688 26.75 8.203 1 49.44 89 PHE B O 1
ATOM 1504 N N . TYR B 1 90 ? -17.359 25.438 6.441 1 42.81 90 TYR B N 1
ATOM 1505 C CA . TYR B 1 90 ? -18.719 24.906 6.57 1 42.81 90 TYR B CA 1
ATOM 1506 C C . TYR B 1 90 ? -18.688 23.453 6.992 1 42.81 90 TYR B C 1
ATOM 1508 O O . TYR B 1 90 ? -18.234 22.578 6.23 1 42.81 90 TYR B O 1
ATOM 1516 N N . GLN B 1 91 ? -19.188 23.078 8.125 1 46.94 91 GLN B N 1
ATOM 1517 C CA . GLN B 1 91 ? -19.172 21.797 8.82 1 46.94 91 GLN B CA 1
ATOM 1518 C C . GLN B 1 91 ? -17.766 21.25 8.938 1 46.94 91 GLN B C 1
ATOM 1520 O O . GLN B 1 91 ? -16.875 21.922 9.484 1 46.94 91 GLN B O 1
ATOM 1525 N N . ARG B 1 92 ? -17.5 20.047 8.453 1 43.25 92 ARG B N 1
ATOM 1526 C CA . ARG B 1 92 ? -16.172 19.453 8.57 1 43.25 92 ARG B CA 1
ATOM 1527 C C . ARG B 1 92 ? -15.328 19.734 7.336 1 43.25 92 ARG B C 1
ATOM 1529 O O . ARG B 1 92 ? -14.266 19.141 7.152 1 43.25 92 ARG B O 1
ATOM 1536 N N . THR B 1 93 ? -15.969 20.469 6.457 1 44.41 93 THR B N 1
ATOM 1537 C CA . THR B 1 93 ? -15.305 20.703 5.184 1 44.41 93 THR B CA 1
ATOM 1538 C C . THR B 1 93 ? -14.992 22.188 5.008 1 44.41 93 THR B C 1
ATOM 1540 O O . THR B 1 93 ? -15.727 23.047 5.492 1 44.41 93 THR B O 1
ATOM 1543 N N . TRP B 1 94 ? -14 22.406 4.617 1 48.5 94 TRP B N 1
ATOM 1544 C CA . TRP B 1 94 ? -13.57 23.766 4.258 1 48.5 94 TRP B CA 1
ATOM 1545 C C . TRP B 1 94 ? -14.234 24.219 2.961 1 48.5 94 TRP B C 1
ATOM 1547 O O . TRP B 1 94 ? -14.273 23.453 1.984 1 48.5 94 TRP B O 1
ATOM 1557 N N . ILE B 1 95 ? -15.258 25.094 3.027 1 44.38 95 ILE B N 1
ATOM 1558 C CA . ILE B 1 95 ? -15.891 25.625 1.819 1 44.38 95 ILE B CA 1
ATOM 1559 C C . ILE B 1 95 ? -15.242 26.953 1.439 1 44.38 95 ILE B C 1
ATOM 1561 O O . ILE B 1 95 ? -14.969 27.781 2.307 1 44.38 95 ILE B O 1
ATOM 1565 N N . LYS B 1 96 ? -14.547 27 0.258 1 47.88 96 LYS B N 1
ATOM 1566 C CA . LYS B 1 96 ? -14.133 28.266 -0.348 1 47.88 96 LYS B CA 1
ATOM 1567 C C . LYS B 1 96 ? -15.328 29.188 -0.572 1 47.88 96 LYS B C 1
ATOM 1569 O O . LYS B 1 96 ? -16.344 28.766 -1.129 1 47.88 96 LYS B O 1
ATOM 1574 N N . PRO B 1 97 ? -15.422 30.219 0.071 1 45 97 PRO B N 1
ATOM 1575 C CA . PRO B 1 97 ? -16.484 31.109 -0.403 1 45 97 PRO B CA 1
ATOM 1576 C C . PRO B 1 97 ? -16.344 31.453 -1.885 1 45 97 PRO B C 1
ATOM 1578 O O . PRO B 1 97 ? -15.227 31.609 -2.387 1 45 97 PRO B O 1
ATOM 1581 N N . GLN B 1 98 ? -17.109 30.891 -2.713 1 39.97 98 GLN B N 1
ATOM 1582 C CA . GLN B 1 98 ? -17.156 31.469 -4.047 1 39.97 98 GLN B CA 1
ATOM 1583 C C . GLN B 1 98 ? -17.078 33 -3.98 1 39.97 98 GLN B C 1
ATOM 1585 O O . GLN B 1 98 ? -17.844 33.625 -3.262 1 39.97 98 GLN B O 1
ATOM 1590 N N . LEU B 1 99 ? -15.883 33.594 -4.109 1 40.38 99 LEU B N 1
ATOM 1591 C CA . LEU B 1 99 ? -15.836 35.031 -4.363 1 40.38 99 LEU B CA 1
ATOM 1592 C C . LEU B 1 99 ? -17 35.469 -5.254 1 40.38 99 LEU B C 1
ATOM 1594 O O . LEU B 1 99 ? -17.234 34.875 -6.309 1 40.38 99 LEU B O 1
ATOM 1598 N N . GLY B 1 100 ? -18.125 35.875 -4.688 1 34.62 100 GLY B N 1
ATOM 1599 C CA . GLY B 1 100 ? -19.078 36.562 -5.531 1 34.62 100 GLY B CA 1
ATOM 1600 C C . GLY B 1 100 ? -18.422 37.406 -6.609 1 34.62 100 GLY B C 1
ATOM 1601 O O . GLY B 1 100 ? -17.219 37.688 -6.551 1 34.62 100 GLY B O 1
ATOM 1602 N N . PRO B 1 101 ? -19.047 37.594 -7.836 1 37.16 101 PRO B N 1
ATOM 1603 C CA . PRO B 1 101 ? -18.578 38.531 -8.859 1 37.16 101 PRO B CA 1
ATOM 1604 C C . PRO B 1 101 ? -18.047 39.812 -8.258 1 37.16 101 PRO B C 1
ATOM 1606 O O . PRO B 1 101 ? -18.422 40.188 -7.152 1 37.16 101 PRO B O 1
ATOM 1609 N N . GLU B 1 102 ? -16.797 40.281 -8.5 1 35.66 102 GLU B N 1
ATOM 1610 C CA . GLU B 1 102 ? -16.562 41.719 -8.406 1 35.66 102 GLU B CA 1
ATOM 1611 C C . GLU B 1 102 ? -17.828 42.531 -8.719 1 35.66 102 GLU B C 1
ATOM 1613 O O . GLU B 1 102 ? -18.391 42.406 -9.805 1 35.66 102 GLU B O 1
ATOM 1618 N N . ALA B 1 103 ? -18.688 42.875 -7.676 1 27.45 103 ALA B N 1
ATOM 1619 C CA . ALA B 1 103 ? -19.469 44.094 -7.973 1 27.45 103 ALA B CA 1
ATOM 1620 C C . ALA B 1 103 ? -18.578 45.312 -8.148 1 27.45 103 ALA B C 1
ATOM 1622 O O . ALA B 1 103 ? -17.531 45.406 -7.504 1 27.45 103 ALA B O 1
#

Sequence (206 aa):
MTATVPVGAHRTTCSEKVLAAVRTLDRFGISGRAGAAIVSSALQDVGIISESNVLNVVDRNKIRRGRTKERTTLLYQVIKDYDHDQLWFYQRTWIKPQLGPEAMTATVPVGAHRTTCSEKVLAAVRTLDRFGISGRAGAAIVSSALQDVGIISESNVLNVVDRNKIRRGRTKERTTLLYQVIKDYDHDQLWFYQRTWIKPQLGPEA

Foldseek 3Di:
DPPPPPPPPPPCPLLVVCQVLLVVCVVVVHALAVSQVVVQVVCVVVPVDDPVHCPNRGHSVSSVVSNVVNVVVVVVVCPVPDPVVQFDDDDPDTDGPPPDPPD/DPPPPPPPPPPCPLLVVCQVLLVVCVVVVHALAVSQVVVQVVCVVVPVDDPVHCPNRGHSVSSVVSNVVNVVVVVVVCPVPDPVVQFDDDDPDTDGPPPDPPD

Solvent-accessible surface area (backbone atoms only — not comparable to full-atom values): 11800 Å² total; per-residue (Å²): 135,78,82,70,71,71,79,73,67,64,66,74,47,79,40,64,44,34,40,52,21,38,53,43,30,59,73,69,69,51,52,47,61,59,46,16,51,33,43,31,23,36,36,34,37,72,60,66,27,45,96,91,36,62,84,67,60,46,44,43,65,45,41,49,51,17,45,50,50,51,50,50,52,52,48,50,50,46,49,69,72,36,64,73,84,46,66,40,72,52,84,98,38,76,39,71,61,73,75,66,75,86,125,136,79,80,71,71,71,80,72,67,66,65,72,48,78,40,64,43,34,42,52,22,37,54,44,29,58,72,71,68,51,52,47,60,61,45,16,50,33,45,30,23,35,36,35,38,72,60,65,27,46,98,91,36,64,84,67,58,46,44,42,65,45,41,48,50,17,45,51,50,53,50,51,52,52,50,50,51,47,50,68,72,34,63,74,84,49,67,40,70,52,84,96,39,78,41,73,61,74,76,66,75,88,126